Protein AF-0000000084648478 (afdb_homodimer)

pLDDT: mean 86.96, std 16.99, range [28.19, 98.75]

InterPro domains:
  IPR027373 Ribbon-helix-helix domain [PF13467] (15-82)
  IPR038268 Ribbon-helix-helix domain superfamily [G3DSA:1.10.3990.20] (8-98)

Structure (mmCIF, N/CA/C/O backbone):
data_AF-0000000084648478-model_v1
#
loop_
_entity.id
_entity.type
_entity.pdbx_description
1 polymer 'Ribbon-helix-helix domain-containing protein'
#
loop_
_atom_site.group_PDB
_atom_site.id
_atom_site.type_symbol
_atom_site.label_atom_id
_atom_site.label_alt_id
_atom_site.label_comp_id
_atom_site.label_asym_id
_atom_site.label_entity_id
_atom_site.label_seq_id
_atom_site.pdbx_PDB_ins_code
_atom_site.Cartn_x
_atom_site.Cartn_y
_atom_site.Cartn_z
_atom_site.occupancy
_atom_site.B_iso_or_equiv
_atom_site.auth_seq_id
_atom_site.auth_comp_id
_atom_site.auth_asym_id
_atom_site.auth_atom_id
_atom_site.pdbx_PDB_model_num
ATOM 1 N N . MET A 1 1 ? 11.484 -16.703 -5.727 1 57.97 1 MET A N 1
ATOM 2 C CA . MET A 1 1 ? 11.156 -15.281 -5.793 1 57.97 1 MET A CA 1
ATOM 3 C C . MET A 1 1 ? 9.828 -15 -5.098 1 57.97 1 MET A C 1
ATOM 5 O O . MET A 1 1 ? 9.758 -14.141 -4.211 1 57.97 1 MET A O 1
ATOM 9 N N . CYS A 1 2 ? 8.844 -15.867 -5.43 1 66.56 2 CYS A N 1
ATOM 10 C CA . CYS A 1 2 ? 7.512 -15.633 -4.887 1 66.56 2 CYS A CA 1
ATOM 11 C C . CYS A 1 2 ? 7.438 -16.047 -3.422 1 66.56 2 CYS A C 1
ATOM 13 O O . CYS A 1 2 ? 6.594 -15.547 -2.676 1 66.56 2 CYS A O 1
ATOM 15 N N . TYR A 1 3 ? 8.438 -16.719 -3.191 1 71.19 3 TYR A N 1
ATOM 16 C CA . TYR A 1 3 ? 8.359 -17.297 -1.854 1 71.19 3 TYR A CA 1
ATOM 17 C C . TYR A 1 3 ? 8.578 -16.219 -0.788 1 71.19 3 TYR A C 1
ATOM 19 O O . TYR A 1 3 ? 7.926 -16.234 0.257 1 71.19 3 TYR A O 1
ATOM 27 N N . MET A 1 4 ? 9.422 -15.328 -1.124 1 73.75 4 MET A N 1
ATOM 28 C CA . MET A 1 4 ? 9.711 -14.297 -0.132 1 73.75 4 MET A CA 1
ATOM 29 C C . MET A 1 4 ? 8.477 -13.461 0.174 1 73.75 4 MET A C 1
ATOM 31 O O . MET A 1 4 ? 8.25 -13.07 1.321 1 73.75 4 MET A O 1
ATOM 35 N N . TYR A 1 5 ? 7.648 -13.461 -0.682 1 79.69 5 TYR A N 1
ATOM 36 C CA . TYR A 1 5 ? 6.445 -12.664 -0.475 1 79.69 5 TYR A CA 1
ATOM 37 C C . TYR A 1 5 ? 5.359 -13.484 0.213 1 79.69 5 TYR A C 1
ATOM 39 O O . TYR A 1 5 ? 4.629 -12.969 1.066 1 79.69 5 TYR A O 1
ATOM 47 N N . ALA A 1 6 ? 5.504 -14.805 -0.075 1 83.25 6 ALA A N 1
ATOM 48 C CA . ALA A 1 6 ? 4.508 -15.711 0.483 1 83.25 6 ALA A CA 1
ATOM 49 C C . ALA A 1 6 ? 4.746 -15.938 1.973 1 83.25 6 ALA A C 1
ATOM 51 O O . ALA A 1 6 ? 3.82 -16.281 2.711 1 83.25 6 ALA A O 1
ATOM 52 N N . SER A 1 7 ? 5.953 -15.727 2.377 1 86.44 7 SER A N 1
ATOM 53 C CA . SER A 1 7 ? 6.32 -16 3.762 1 86.44 7 SER A CA 1
ATOM 54 C C . SER A 1 7 ? 6.027 -14.805 4.66 1 86.44 7 SER A C 1
ATOM 56 O O . SER A 1 7 ? 6.219 -14.875 5.879 1 86.44 7 SER A O 1
ATOM 58 N N . THR A 1 8 ? 5.492 -13.82 4.145 1 87.19 8 THR A N 1
ATOM 59 C CA . THR A 1 8 ? 5.184 -12.609 4.898 1 87.19 8 THR A CA 1
ATOM 60 C C . THR A 1 8 ? 4.129 -12.891 5.965 1 87.19 8 THR A C 1
ATOM 62 O O . THR A 1 8 ? 3.096 -13.5 5.68 1 87.19 8 THR A O 1
ATOM 65 N N . ASP A 1 9 ? 4.457 -12.531 7.16 1 92 9 ASP A N 1
ATOM 66 C CA . ASP A 1 9 ? 3.543 -12.727 8.281 1 92 9 ASP A CA 1
ATOM 67 C C . ASP A 1 9 ? 2.178 -12.109 7.988 1 92 9 ASP A C 1
ATOM 69 O O . ASP A 1 9 ? 2.084 -10.922 7.648 1 92 9 ASP A O 1
ATOM 73 N N . PRO A 1 10 ? 1.126 -12.922 8.156 1 92.62 10 PRO A N 1
ATOM 74 C CA . PRO A 1 10 ? -0.222 -12.43 7.863 1 92.62 10 PRO A CA 1
ATOM 75 C C . PRO A 1 10 ? -0.581 -11.172 8.656 1 92.62 10 PRO A C 1
ATOM 77 O O . PRO A 1 10 ? -1.397 -10.367 8.211 1 92.62 10 PRO A O 1
ATOM 80 N N . SER A 1 11 ? 0.009 -10.992 9.781 1 95.69 11 SER A N 1
ATOM 81 C CA . SER A 1 11 ? -0.274 -9.82 10.602 1 95.69 11 SER A CA 1
ATOM 82 C C . SER A 1 11 ? 0.111 -8.531 9.875 1 95.69 11 SER A C 1
ATOM 84 O O . SER A 1 11 ? -0.453 -7.473 10.148 1 95.69 11 SER A O 1
ATOM 86 N N . ARG A 1 12 ? 1.031 -8.609 8.969 1 95.38 12 ARG A N 1
ATOM 87 C CA . ARG A 1 12 ? 1.503 -7.438 8.242 1 95.38 12 ARG A CA 1
ATOM 88 C C . ARG A 1 12 ? 0.428 -6.906 7.297 1 95.38 12 ARG A C 1
ATOM 90 O O . ARG A 1 12 ? 0.361 -5.707 7.035 1 95.38 12 ARG A O 1
ATOM 97 N N . TYR A 1 13 ? -0.413 -7.855 6.738 1 95.88 13 TYR A N 1
ATOM 98 C CA . TYR A 1 13 ? -1.41 -7.336 5.809 1 95.88 13 TYR A CA 1
ATOM 99 C C . TYR A 1 13 ? -2.797 -7.336 6.441 1 95.88 13 TYR A C 1
ATOM 101 O O . TYR A 1 13 ? -3.801 -7.156 5.746 1 95.88 13 TYR A O 1
ATOM 109 N N . GLU A 1 14 ? -2.807 -7.566 7.785 1 97.31 14 GLU A N 1
ATOM 110 C CA . GLU A 1 14 ? -4.023 -7.281 8.531 1 97.31 14 GLU A CA 1
ATOM 111 C C . GLU A 1 14 ? -4.258 -5.777 8.648 1 97.31 14 GLU A C 1
ATOM 113 O O . GLU A 1 14 ? -3.309 -5 8.766 1 97.31 14 GLU A O 1
ATOM 118 N N . CYS A 1 15 ? -5.562 -5.422 8.609 1 98.12 15 CYS A N 1
ATOM 119 C CA . CYS A 1 15 ? -5.891 -4 8.656 1 98.12 15 CYS A CA 1
ATOM 120 C C . CYS A 1 15 ? -6.277 -3.582 10.07 1 98.12 15 CYS A C 1
ATOM 122 O O . CYS A 1 15 ? -6.969 -4.32 10.773 1 98.12 15 CYS A O 1
ATOM 124 N N . THR A 1 16 ? -5.762 -2.484 10.445 1 98.56 16 THR A N 1
ATOM 125 C CA . THR A 1 16 ? -6.113 -1.873 11.719 1 98.56 16 THR A CA 1
ATOM 126 C C . THR A 1 16 ? -6.691 -0.476 11.508 1 98.56 16 THR A C 1
ATOM 128 O O . THR A 1 16 ? -6.238 0.261 10.633 1 98.56 16 THR A O 1
ATOM 131 N N . THR A 1 17 ? -7.754 -0.204 12.32 1 98.5 17 THR A N 1
ATOM 132 C CA . THR A 1 17 ? -8.375 1.115 12.281 1 98.5 17 THR A CA 1
ATOM 133 C C . THR A 1 17 ? -7.848 1.994 13.414 1 98.5 17 THR A C 1
ATOM 135 O O . THR A 1 17 ? -7.766 1.552 14.562 1 98.5 17 THR A O 1
ATOM 138 N N . ARG A 1 18 ? -7.383 3.186 13.062 1 98 18 ARG A N 1
ATOM 139 C CA . ARG A 1 18 ? -6.965 4.168 14.055 1 98 18 ARG A CA 1
ATOM 140 C C . ARG A 1 18 ? -7.672 5.5 13.836 1 98 18 ARG A C 1
ATOM 142 O O . ARG A 1 18 ? -8.055 5.832 12.711 1 98 18 ARG A O 1
ATOM 149 N N . SER A 1 19 ? -7.82 6.23 14.938 1 97 19 SER A N 1
ATOM 150 C CA . SER A 1 19 ? -8.414 7.562 14.875 1 97 19 SER A CA 1
ATOM 151 C C . SER A 1 19 ? -7.348 8.641 14.773 1 97 19 SER A C 1
ATOM 153 O O . SER A 1 19 ? -6.348 8.602 15.5 1 97 19 SER A O 1
ATOM 155 N N . VAL A 1 20 ? -7.512 9.492 13.859 1 96.56 20 VAL A N 1
ATOM 156 C CA . VAL A 1 20 ? -6.574 10.586 13.648 1 96.56 20 VAL A CA 1
ATOM 157 C C . VAL A 1 20 ? -7.336 11.914 13.578 1 96.56 20 VAL A C 1
ATOM 159 O O . VAL A 1 20 ? -8.406 11.984 12.977 1 96.56 20 VAL A O 1
ATOM 162 N N . ARG A 1 21 ? -6.738 12.875 14.203 1 95.12 21 ARG A N 1
ATOM 163 C CA . ARG A 1 21 ? -7.336 14.203 14.141 1 95.12 21 ARG A CA 1
ATOM 164 C C . ARG A 1 21 ? -6.816 14.977 12.93 1 95.12 21 ARG A C 1
ATOM 166 O O . ARG A 1 21 ? -5.609 15.164 12.781 1 95.12 21 ARG A O 1
ATOM 173 N N . LEU A 1 22 ? -7.82 15.336 12.023 1 94.06 22 LEU A N 1
ATOM 174 C CA . LEU A 1 22 ? -7.5 16.078 10.805 1 94.06 22 LEU A CA 1
ATOM 175 C C . LEU A 1 22 ? -8.18 17.438 10.805 1 94.06 22 LEU A C 1
ATOM 177 O O . LEU A 1 22 ? -9.398 17.531 10.633 1 94.06 22 LEU A O 1
ATOM 181 N N . GLN A 1 23 ? -7.457 18.531 10.875 1 86.94 23 GLN A N 1
ATOM 182 C CA . GLN A 1 23 ? -8.008 19.891 10.82 1 86.94 23 GLN A CA 1
ATOM 183 C C . GLN A 1 23 ? -9.195 20.047 11.766 1 86.94 23 GLN A C 1
ATOM 185 O O . GLN A 1 23 ? -10.258 20.516 11.359 1 86.94 23 GLN A O 1
ATOM 190 N N . GLY A 1 24 ? -9.141 19.484 12.875 1 89.75 24 GLY A N 1
ATOM 191 C CA . GLY A 1 24 ? -10.141 19.688 13.906 1 89.75 24 GLY A CA 1
ATOM 192 C C . GLY A 1 24 ? -11.188 18.578 13.953 1 89.75 24 GLY A C 1
ATOM 193 O O . GLY A 1 24 ? -12 18.531 14.875 1 89.75 24 GLY A O 1
ATOM 194 N N . CYS A 1 25 ? -11.195 17.766 12.984 1 94.25 25 CYS A N 1
ATOM 195 C CA . CYS A 1 25 ? -12.148 16.656 12.938 1 94.25 25 CYS A CA 1
ATOM 196 C C . CYS A 1 25 ? -11.445 15.32 13.18 1 94.25 25 CYS A C 1
ATOM 198 O O . CYS A 1 25 ? -10.32 15.117 12.727 1 94.25 25 CYS A O 1
ATOM 200 N N . VAL A 1 26 ? -12.094 14.492 13.898 1 96.06 26 VAL A N 1
ATOM 201 C CA . VAL A 1 26 ? -11.562 13.156 14.141 1 96.06 26 VAL A CA 1
ATOM 202 C C . VAL A 1 26 ? -12 12.219 13.023 1 96.06 26 VAL A C 1
ATOM 204 O O . VAL A 1 26 ? -13.188 12.125 12.711 1 96.06 26 VAL A O 1
ATOM 207 N N . THR A 1 27 ? -11.102 11.602 12.383 1 95.94 27 THR A N 1
ATOM 208 C CA . THR A 1 27 ? -11.375 10.695 11.266 1 95.94 27 THR A CA 1
ATOM 209 C C . THR A 1 27 ? -10.773 9.312 11.539 1 95.94 27 THR A C 1
ATOM 211 O O . THR A 1 27 ? -9.68 9.203 12.078 1 95.94 27 THR A O 1
ATOM 214 N N . SER A 1 28 ? -11.555 8.273 11.188 1 97.06 28 SER A N 1
ATOM 215 C CA . SER A 1 28 ? -11.047 6.914 11.312 1 97.06 28 SER A CA 1
ATOM 216 C C . SER A 1 28 ? -10.344 6.469 10.039 1 97.06 28 SER A C 1
ATOM 218 O O . SER A 1 28 ? -10.891 6.586 8.938 1 97.06 28 SER A O 1
ATOM 220 N N . VAL A 1 29 ? -9.102 5.969 10.266 1 97.94 29 VAL A N 1
ATOM 221 C CA . VAL A 1 29 ? -8.312 5.52 9.125 1 97.94 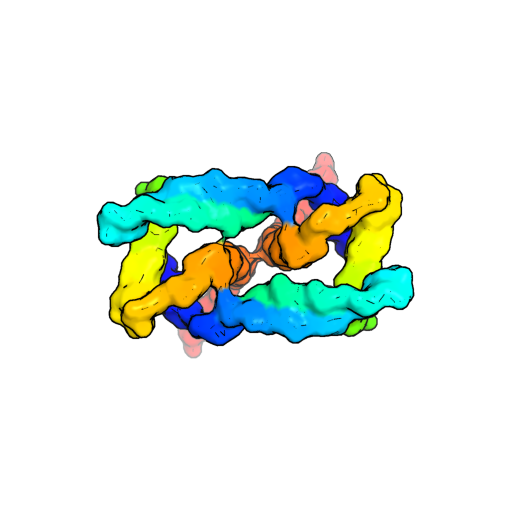29 VAL A CA 1
ATOM 222 C C . VAL A 1 29 ? -7.992 4.031 9.273 1 97.94 29 VAL A C 1
ATOM 224 O O . VAL A 1 29 ? -7.504 3.598 10.312 1 97.94 29 VAL A O 1
ATOM 227 N N . ARG A 1 30 ? -8.328 3.271 8.203 1 98.38 30 ARG A N 1
ATOM 228 C CA . ARG A 1 30 ? -8.039 1.842 8.18 1 98.38 30 ARG A CA 1
ATOM 229 C C . ARG A 1 30 ? -6.922 1.523 7.191 1 98.38 30 ARG A C 1
ATOM 231 O O . ARG A 1 30 ? -7.039 1.814 6 1 98.38 30 ARG A O 1
ATOM 238 N N . LEU A 1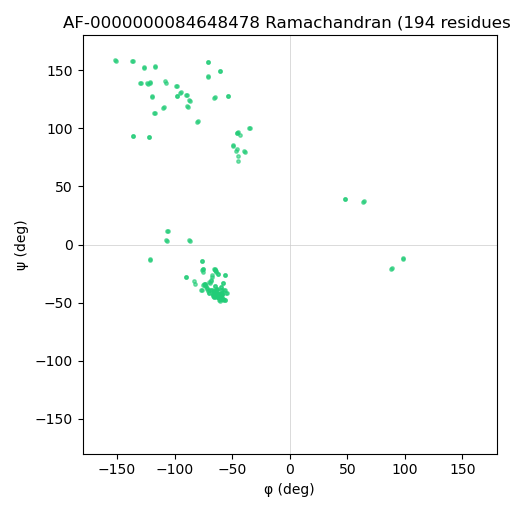 31 ? -5.84 0.989 7.727 1 98.69 31 LEU A N 1
ATOM 239 C CA . LEU A 1 31 ? -4.68 0.644 6.91 1 98.69 31 LEU A CA 1
ATOM 240 C C . LEU A 1 31 ? -4.125 -0.721 7.305 1 98.69 31 LEU A C 1
ATOM 242 O O . LEU A 1 31 ? -4.383 -1.207 8.406 1 98.69 31 LEU A O 1
ATOM 246 N N . GLU A 1 32 ? -3.414 -1.301 6.383 1 98.62 32 GLU A N 1
ATOM 247 C CA . GLU A 1 32 ? -2.625 -2.482 6.719 1 98.62 32 GLU A CA 1
ATOM 248 C C . GLU A 1 32 ? -1.589 -2.166 7.793 1 98.62 32 GLU A C 1
ATOM 250 O O . GLU A 1 32 ? -1.031 -1.068 7.824 1 98.62 32 GLU A O 1
ATOM 255 N N . ASN A 1 33 ? -1.229 -3.184 8.68 1 98.62 33 ASN A N 1
ATOM 256 C CA . ASN A 1 33 ? -0.218 -3.004 9.719 1 98.62 33 ASN A CA 1
ATOM 257 C C . ASN A 1 33 ? 1.125 -2.59 9.125 1 98.62 33 ASN A C 1
ATOM 259 O O . ASN A 1 33 ? 1.844 -1.777 9.711 1 98.62 33 ASN A O 1
ATOM 263 N N . GLU A 1 34 ? 1.415 -3.062 7.965 1 98.19 34 GLU A N 1
ATOM 264 C CA . GLU A 1 34 ? 2.658 -2.721 7.277 1 98.19 34 GLU A CA 1
ATOM 265 C C . GLU A 1 34 ? 2.732 -1.224 6.988 1 98.19 34 GLU A C 1
ATOM 267 O O . GLU A 1 34 ? 3.756 -0.587 7.246 1 98.19 34 GLU A O 1
ATOM 272 N N . PHE A 1 35 ? 1.723 -0.629 6.527 1 98.62 35 PHE A N 1
ATOM 273 C CA . PHE A 1 35 ? 1.728 0.784 6.164 1 98.62 35 PHE A CA 1
ATOM 274 C C . PHE A 1 35 ? 1.724 1.661 7.414 1 98.62 35 PHE A C 1
ATOM 276 O O . PHE A 1 35 ? 2.312 2.744 7.418 1 98.62 35 PHE A O 1
ATOM 283 N N . TRP A 1 36 ? 1.044 1.191 8.469 1 98.75 36 TRP A N 1
ATOM 284 C CA . TRP A 1 36 ? 1.131 1.908 9.734 1 98.75 36 TRP A CA 1
ATOM 285 C C . TRP A 1 36 ? 2.57 1.959 10.234 1 98.75 36 TRP A C 1
ATOM 287 O O . TRP A 1 36 ? 3.039 3.004 10.688 1 98.75 36 TRP A O 1
ATOM 297 N N . GLU A 1 37 ? 3.273 0.832 10.125 1 98.19 37 GLU A N 1
ATOM 298 C CA . GLU A 1 37 ? 4.664 0.776 10.562 1 98.19 37 GLU A CA 1
ATOM 299 C C . GLU A 1 37 ? 5.543 1.714 9.742 1 98.19 37 GLU A C 1
ATOM 301 O O . GLU A 1 37 ? 6.406 2.402 10.297 1 98.19 37 GLU A O 1
ATOM 306 N N . ILE A 1 38 ? 5.285 1.771 8.484 1 97.19 38 ILE A N 1
ATOM 307 C CA . ILE A 1 38 ? 6.059 2.645 7.605 1 97.19 38 ILE A CA 1
ATOM 308 C C . ILE A 1 38 ? 5.781 4.105 7.957 1 97.19 38 ILE A C 1
ATOM 310 O O . ILE A 1 38 ? 6.703 4.918 8.031 1 97.19 38 ILE A O 1
ATOM 314 N N . LEU A 1 39 ? 4.508 4.43 8.172 1 97.31 39 LEU A N 1
ATOM 315 C CA . LEU A 1 39 ? 4.137 5.789 8.547 1 97.31 39 LEU A CA 1
ATOM 316 C C . LEU A 1 39 ? 4.828 6.203 9.844 1 97.31 39 LEU A C 1
ATOM 318 O O . LEU A 1 39 ? 5.27 7.348 9.977 1 97.31 39 LEU A O 1
ATOM 322 N N . GLU A 1 40 ? 4.914 5.234 10.789 1 97.62 40 GLU A N 1
ATOM 323 C CA . GLU A 1 40 ? 5.602 5.5 12.047 1 97.62 40 GLU A CA 1
ATOM 324 C C . GLU A 1 40 ? 7.082 5.789 11.82 1 97.62 40 GLU A C 1
ATOM 326 O O . GLU A 1 40 ? 7.648 6.684 12.453 1 97.62 40 GLU A O 1
ATOM 331 N N . GLN A 1 41 ? 7.598 5.082 10.93 1 95.69 41 GLN A N 1
ATOM 332 C CA . GLN A 1 41 ? 9 5.285 10.586 1 95.69 41 GLN A CA 1
ATOM 333 C C . GLN A 1 41 ? 9.219 6.66 9.953 1 95.69 41 GLN A C 1
ATOM 335 O O . GLN A 1 41 ? 10.156 7.371 10.32 1 95.69 41 GLN A O 1
ATOM 340 N N . ILE A 1 42 ? 8.375 7.035 9.031 1 93.75 42 ILE A N 1
ATOM 341 C CA . ILE A 1 42 ? 8.469 8.328 8.359 1 93.75 42 ILE A CA 1
ATOM 342 C C . ILE A 1 42 ? 8.336 9.453 9.375 1 93.75 42 ILE A C 1
ATOM 344 O O . ILE A 1 42 ? 9.133 10.398 9.375 1 93.75 42 ILE A O 1
ATOM 348 N N . ALA A 1 43 ? 7.324 9.273 10.211 1 95.31 43 ALA A N 1
ATOM 349 C CA . ALA A 1 43 ? 7.039 10.297 11.219 1 95.31 43 ALA A CA 1
ATOM 350 C C . ALA A 1 43 ? 8.211 10.461 12.18 1 95.31 43 ALA A C 1
ATOM 352 O O . ALA A 1 43 ? 8.617 11.586 12.484 1 95.31 43 ALA A O 1
ATOM 353 N N . SER A 1 44 ? 8.758 9.297 12.648 1 95.12 44 SER A N 1
ATOM 354 C CA . SER A 1 44 ? 9.859 9.312 13.602 1 95.12 44 SER A CA 1
ATOM 355 C C . SER A 1 44 ? 11.07 10.031 13.031 1 95.12 44 SER A C 1
ATOM 357 O O . SER A 1 44 ? 11.781 10.734 13.758 1 95.12 44 SER A O 1
ATOM 359 N N . GLY A 1 45 ? 11.312 9.883 11.758 1 91.38 45 GLY A N 1
ATOM 360 C CA . GLY A 1 45 ? 12.422 10.547 11.086 1 91.38 45 GLY A CA 1
ATOM 361 C C . GLY A 1 45 ? 12.289 12.062 11.07 1 91.38 45 GLY A C 1
ATOM 362 O O . GLY A 1 45 ? 13.281 12.773 10.938 1 91.38 45 GLY A O 1
ATOM 363 N N . GLN A 1 46 ? 11.133 12.508 11.219 1 90.31 46 GLN A N 1
ATOM 364 C CA . GLN A 1 46 ? 10.852 13.938 11.211 1 90.31 46 GLN A CA 1
ATOM 365 C C . GLN A 1 46 ? 10.523 14.445 12.609 1 90.31 46 GLN A C 1
ATOM 367 O O . GLN A 1 46 ? 10.047 15.57 12.773 1 90.31 46 GLN A O 1
ATOM 372 N N . GLN A 1 47 ? 10.633 13.523 13.586 1 95.12 47 GLN A N 1
ATOM 373 C CA . GLN A 1 47 ? 10.367 13.844 14.984 1 95.12 47 GLN A CA 1
ATOM 374 C C . GLN A 1 47 ? 8.906 14.25 15.188 1 95.12 47 GLN A C 1
ATOM 376 O O . GLN A 1 47 ? 8.617 15.211 15.898 1 95.12 47 GLN A O 1
ATOM 381 N N . LEU A 1 48 ? 8.039 13.617 14.484 1 95.38 48 LEU A N 1
ATOM 382 C CA . LEU A 1 48 ? 6.598 13.797 14.586 1 95.38 48 LEU A CA 1
ATOM 383 C C . LEU A 1 48 ? 5.922 12.508 15.047 1 95.38 48 LEU A C 1
ATOM 385 O O . LEU A 1 48 ? 6.484 11.422 14.898 1 95.38 48 LEU A O 1
ATOM 389 N N . SER A 1 49 ? 4.77 12.703 15.695 1 96.12 49 SER A N 1
ATOM 390 C CA . SER A 1 49 ? 3.91 11.531 15.844 1 96.12 49 SER A CA 1
ATOM 391 C C . SER A 1 49 ? 3.293 11.125 14.508 1 96.12 49 SER A C 1
ATOM 393 O O . SER A 1 49 ? 3.209 11.938 13.586 1 96.12 49 SER A O 1
ATOM 395 N N . THR A 1 50 ? 2.916 9.922 14.406 1 97 50 THR A N 1
ATOM 396 C CA . THR A 1 50 ? 2.254 9.445 13.203 1 97 50 THR A CA 1
ATOM 397 C C . THR A 1 50 ? 1.027 10.289 12.883 1 97 50 THR A C 1
ATOM 399 O O . THR A 1 50 ? 0.816 10.68 11.727 1 97 50 THR A O 1
ATOM 402 N N . ALA A 1 51 ? 0.275 10.633 13.891 1 95.94 51 ALA A N 1
ATOM 403 C CA . ALA A 1 51 ? -0.93 11.445 13.727 1 95.94 51 ALA A CA 1
ATOM 404 C C . ALA A 1 51 ? -0.586 12.836 13.211 1 95.94 51 ALA A C 1
ATOM 406 O O . ALA A 1 51 ? -1.276 13.375 12.336 1 95.94 51 ALA A O 1
ATOM 407 N N . GLN A 1 52 ? 0.443 13.383 13.805 1 94.19 52 GLN A N 1
ATOM 408 C CA . GLN A 1 52 ? 0.892 14.703 13.367 1 94.19 52 GLN A CA 1
ATOM 409 C C . GLN A 1 52 ? 1.345 14.68 11.914 1 94.19 52 GLN A C 1
ATOM 411 O O . GLN A 1 52 ? 1.035 15.594 11.148 1 94.19 52 GLN A O 1
ATOM 416 N N . PHE A 1 53 ? 2.135 13.648 11.57 1 95.75 53 PHE A N 1
ATOM 417 C CA . PHE A 1 53 ? 2.596 13.492 10.195 1 95.75 53 PHE A CA 1
ATOM 418 C C . PHE A 1 53 ? 1.413 13.398 9.234 1 95.75 53 PHE A C 1
ATOM 420 O O . PHE A 1 53 ? 1.378 14.094 8.219 1 95.75 53 PHE A O 1
ATOM 427 N N . ILE A 1 54 ? 0.421 12.578 9.547 1 96.75 54 ILE A N 1
ATOM 428 C CA . ILE A 1 54 ? -0.752 12.367 8.703 1 96.75 54 ILE A CA 1
ATOM 429 C C . ILE A 1 54 ? -1.529 13.672 8.562 1 96.75 54 ILE A C 1
ATOM 431 O O . ILE A 1 54 ? -1.956 14.039 7.465 1 96.75 54 ILE A O 1
ATOM 435 N N . SER A 1 55 ? -1.672 14.375 9.656 1 95.19 55 SER A N 1
ATOM 436 C CA . SER A 1 55 ? -2.385 15.648 9.648 1 95.19 55 SER A CA 1
ATOM 437 C C . SER A 1 55 ? -1.684 16.672 8.766 1 95.19 55 SER A C 1
ATOM 439 O O . SER A 1 55 ? -2.334 17.391 8 1 95.19 55 SER A O 1
ATOM 441 N N . GLN A 1 56 ? -0.361 16.719 8.914 1 93.75 56 GLN A N 1
ATOM 442 C CA . GLN A 1 56 ? 0.423 17.656 8.102 1 93.75 56 GLN A CA 1
ATOM 443 C C . GLN A 1 56 ? 0.327 17.297 6.621 1 93.75 56 GLN A C 1
ATOM 445 O O . GLN A 1 56 ? 0.165 18.188 5.777 1 93.75 56 GLN A O 1
ATOM 450 N N . LEU A 1 57 ? 0.45 16.047 6.289 1 94.19 57 LEU A N 1
ATOM 451 C CA . LEU A 1 57 ? 0.348 15.594 4.906 1 94.19 57 LEU A CA 1
ATOM 452 C C . LEU A 1 57 ? -1.026 15.906 4.328 1 94.19 57 LEU A C 1
ATOM 454 O O . LEU A 1 57 ? -1.132 16.406 3.209 1 94.19 57 LEU A O 1
ATOM 458 N N . HIS A 1 58 ? -2.035 15.562 5.113 1 94.81 58 HIS A N 1
ATOM 459 C CA . HIS A 1 58 ? -3.4 15.859 4.699 1 94.81 58 HIS A CA 1
ATOM 460 C C . HIS A 1 58 ? -3.578 17.344 4.418 1 94.81 58 HIS A C 1
ATOM 462 O O . HIS A 1 58 ? -4.164 17.734 3.402 1 94.81 58 HIS A O 1
ATOM 468 N N . GLY A 1 59 ? -3.092 18.109 5.352 1 93.19 59 GLY A N 1
ATOM 469 C CA . GLY A 1 59 ? -3.197 19.547 5.199 1 93.19 59 GLY A CA 1
ATOM 470 C C . GLY A 1 59 ? -2.518 20.078 3.949 1 93.19 59 GLY A C 1
ATOM 471 O O . GLY A 1 59 ? -3.053 20.953 3.262 1 93.19 59 GLY A O 1
ATOM 472 N N . GLU A 1 60 ? -1.354 19.578 3.646 1 93.25 60 GLU A N 1
ATOM 473 C CA . GLU A 1 60 ? -0.602 20 2.469 1 93.25 60 GLU A CA 1
ATOM 474 C C . GLU A 1 60 ? -1.329 19.625 1.183 1 93.25 60 GLU A C 1
ATOM 476 O O . GLU A 1 60 ? -1.422 20.422 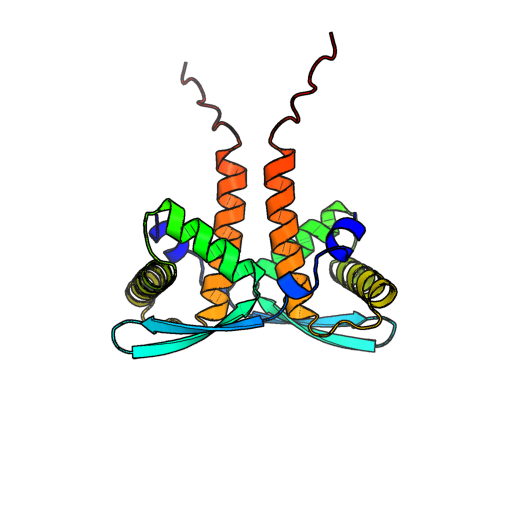0.254 1 93.25 60 GLU A O 1
ATOM 481 N N . VAL A 1 61 ? -1.84 18.391 1.145 1 93.06 61 VAL A N 1
ATOM 482 C CA . VAL A 1 61 ? -2.555 17.938 -0.044 1 93.06 61 VAL A CA 1
ATOM 483 C C . VAL A 1 61 ? -3.848 18.734 -0.207 1 93.06 61 VAL A C 1
ATOM 485 O O . VAL A 1 61 ? -4.195 19.156 -1.315 1 93.06 61 VAL A O 1
ATOM 488 N N . PHE A 1 62 ? -4.559 18.953 0.895 1 92.31 62 PHE A N 1
ATOM 489 C CA . PHE A 1 62 ? -5.793 19.734 0.877 1 92.31 62 PHE A CA 1
ATOM 490 C C . PHE A 1 62 ? -5.535 21.141 0.382 1 92.31 62 PHE A C 1
ATOM 492 O O . PHE A 1 62 ? -6.312 21.688 -0.409 1 92.31 62 PHE A O 1
ATOM 499 N N . ALA A 1 63 ? -4.465 21.75 0.848 1 90.62 63 ALA A N 1
ATOM 500 C CA . ALA A 1 63 ? -4.113 23.109 0.458 1 90.62 63 ALA A CA 1
ATOM 501 C C . ALA A 1 63 ? -3.781 23.188 -1.03 1 90.62 63 ALA A C 1
ATOM 503 O O . ALA A 1 63 ? -4.082 24.188 -1.689 1 90.62 63 ALA A O 1
ATOM 504 N N . SER A 1 64 ? -3.172 22.172 -1.538 1 88.94 64 SER A N 1
ATOM 505 C CA . SER A 1 64 ? -2.717 22.172 -2.926 1 88.94 64 SER A CA 1
ATOM 506 C C . SER A 1 64 ? -3.848 21.781 -3.875 1 88.94 64 SER A C 1
ATOM 508 O O . SER A 1 64 ? -3.949 22.328 -4.977 1 88.94 64 SER A O 1
ATOM 510 N N . ARG A 1 65 ? -4.809 20.906 -3.443 1 90.19 65 ARG A N 1
ATOM 511 C CA . ARG A 1 65 ? -5.766 20.312 -4.375 1 90.19 65 ARG A CA 1
ATOM 512 C C . ARG A 1 65 ? -7.199 20.641 -3.967 1 90.19 65 ARG A C 1
ATOM 514 O O . ARG A 1 65 ? -8.133 20.406 -4.734 1 90.19 65 ARG A O 1
ATOM 521 N N . GLY A 1 66 ? -7.363 21.109 -2.811 1 89.56 66 GLY A N 1
ATOM 522 C CA . GLY A 1 66 ? -8.68 21.516 -2.344 1 89.56 66 GLY A CA 1
ATOM 523 C C . GLY A 1 66 ? -9.453 20.375 -1.692 1 89.56 66 GLY A C 1
ATOM 524 O O . GLY A 1 66 ? -10.484 20.609 -1.061 1 89.56 66 GLY A O 1
ATOM 525 N N . GLU A 1 67 ? -9.062 19.172 -1.988 1 89.5 67 GLU A N 1
ATOM 526 C CA . GLU A 1 67 ? -9.719 18 -1.404 1 89.5 67 GLU A CA 1
ATOM 527 C C . GLU A 1 67 ? -8.758 16.828 -1.303 1 89.5 67 GLU A C 1
ATOM 529 O O . GLU A 1 67 ? -7.699 16.828 -1.927 1 89.5 67 GLU A O 1
ATOM 534 N N . VAL A 1 68 ? -9.094 15.914 -0.42 1 89.25 68 VAL A N 1
ATOM 535 C CA . VAL A 1 68 ? -8.414 14.625 -0.312 1 89.25 68 VAL A CA 1
ATOM 536 C C . VAL A 1 68 ? -9.422 13.492 -0.484 1 89.25 68 VAL A C 1
ATOM 538 O O . VAL A 1 68 ? -10.039 13.055 0.486 1 89.25 68 VAL A O 1
ATOM 541 N N . PRO A 1 69 ? -9.531 13.094 -1.633 1 85.94 69 PRO A N 1
ATOM 542 C CA . PRO A 1 69 ? -10.625 12.156 -1.888 1 85.94 69 PRO A CA 1
ATOM 543 C C . PRO A 1 69 ? -10.43 10.812 -1.179 1 85.94 69 PRO A C 1
ATOM 545 O O . PRO A 1 69 ? -11.406 10.164 -0.797 1 85.94 69 PRO A O 1
ATOM 548 N N . ASN A 1 70 ? -9.312 10.281 -1.098 1 94.06 70 ASN A N 1
ATOM 549 C CA . ASN A 1 70 ? -9.039 8.992 -0.469 1 94.06 70 ASN A CA 1
ATOM 550 C C . ASN A 1 70 ? -7.793 9.047 0.407 1 94.06 70 ASN A C 1
ATOM 552 O O . ASN A 1 70 ? -6.688 8.781 -0.064 1 94.06 70 ASN A O 1
ATOM 556 N N . LEU A 1 71 ? -8.031 9.312 1.684 1 95.75 71 LEU A N 1
ATOM 557 C CA . LEU A 1 71 ? -6.922 9.5 2.607 1 95.75 71 LEU A CA 1
ATOM 558 C C . LEU A 1 71 ? -6.121 8.203 2.76 1 95.75 71 LEU A C 1
ATOM 560 O O . LEU A 1 71 ? -4.891 8.234 2.762 1 95.75 71 LEU A O 1
ATOM 564 N N . ALA A 1 72 ? -6.801 7.062 2.896 1 98.06 72 ALA A N 1
ATOM 565 C CA . ALA A 1 72 ? -6.121 5.781 3.059 1 98.06 72 ALA A CA 1
ATOM 566 C C . ALA A 1 72 ? -5.219 5.484 1.865 1 98.06 72 ALA A C 1
ATOM 568 O O . ALA A 1 72 ? -4.059 5.098 2.037 1 98.06 72 ALA A O 1
ATOM 569 N N . SER A 1 73 ? -5.738 5.75 0.635 1 97.81 73 SER A N 1
ATOM 570 C CA . SER A 1 73 ? -4.961 5.551 -0.583 1 97.81 73 SER A CA 1
ATOM 571 C C . SER A 1 73 ? -3.762 6.492 -0.631 1 97.81 73 SER A C 1
ATOM 573 O O . SER A 1 73 ? -2.66 6.086 -1.01 1 97.81 73 SER A O 1
ATOM 575 N N . LEU A 1 74 ? -3.986 7.738 -0.251 1 96.31 74 LEU A N 1
ATOM 576 C CA . LEU A 1 74 ? -2.914 8.727 -0.207 1 96.31 74 LEU A CA 1
ATOM 577 C C . LEU A 1 74 ? -1.798 8.273 0.729 1 96.31 74 LEU A C 1
ATOM 579 O O . LEU A 1 74 ? -0.62 8.336 0.371 1 96.31 74 LEU A O 1
ATOM 583 N N . LEU A 1 75 ? -2.131 7.75 1.854 1 97.38 75 LEU A N 1
ATOM 584 C CA . LEU A 1 75 ? -1.143 7.332 2.844 1 97.38 75 LEU A CA 1
ATOM 585 C C . LEU A 1 75 ? -0.382 6.098 2.363 1 97.38 75 LEU A C 1
ATOM 587 O O . LEU A 1 75 ? 0.836 6.012 2.537 1 97.38 75 LEU A O 1
ATOM 591 N N . ARG A 1 76 ? -1.062 5.168 1.776 1 98.44 76 ARG A N 1
ATOM 592 C CA . ARG A 1 76 ? -0.414 3.975 1.242 1 98.44 76 ARG A CA 1
ATOM 593 C C . ARG A 1 76 ? 0.588 4.336 0.151 1 98.44 76 ARG A C 1
ATOM 595 O O . ARG A 1 76 ? 1.717 3.842 0.148 1 98.44 76 ARG A O 1
ATOM 602 N N . VAL A 1 77 ? 0.163 5.234 -0.684 1 97.56 77 VAL A N 1
ATOM 603 C CA . VAL A 1 77 ? 1.03 5.633 -1.788 1 97.56 77 VAL A CA 1
ATOM 604 C C . VAL A 1 77 ? 2.197 6.461 -1.257 1 97.56 77 VAL A C 1
ATOM 606 O O . VAL A 1 77 ? 3.324 6.344 -1.748 1 97.56 77 VAL A O 1
ATOM 609 N N . ALA A 1 78 ? 1.954 7.305 -0.274 1 95.88 78 ALA A N 1
ATOM 610 C CA . ALA A 1 78 ? 3.043 8.039 0.361 1 95.88 78 ALA A CA 1
ATOM 611 C C . ALA A 1 78 ? 4.102 7.09 0.912 1 95.88 78 ALA A C 1
ATOM 613 O O . ALA A 1 78 ? 5.301 7.348 0.784 1 95.88 78 ALA A O 1
ATOM 614 N N . CYS A 1 79 ? 3.678 5.957 1.482 1 96.44 79 CYS A N 1
ATOM 615 C CA . CYS A 1 79 ? 4.602 4.945 1.985 1 96.44 79 CYS A CA 1
ATOM 616 C C . CYS A 1 79 ? 5.434 4.355 0.854 1 96.44 79 CYS A C 1
ATOM 618 O O . CYS A 1 79 ? 6.645 4.176 0.997 1 96.44 79 CYS A O 1
ATOM 620 N N . ALA A 1 80 ? 4.73 4.07 -0.252 1 95.88 80 ALA A N 1
ATOM 621 C CA . ALA A 1 80 ? 5.43 3.502 -1.402 1 95.88 80 ALA A CA 1
ATOM 622 C C . ALA A 1 80 ? 6.469 4.477 -1.951 1 95.88 80 ALA A C 1
ATOM 624 O O . ALA A 1 80 ? 7.598 4.086 -2.25 1 95.88 80 ALA A O 1
ATOM 625 N N . VAL A 1 81 ? 6.125 5.742 -2.043 1 92.88 81 VAL A N 1
ATOM 626 C CA . VAL A 1 81 ? 7.008 6.777 -2.57 1 92.88 81 VAL A CA 1
ATOM 627 C C . VAL A 1 81 ? 8.203 6.961 -1.638 1 92.88 81 VAL A C 1
ATOM 629 O O . VAL A 1 81 ? 9.336 7.121 -2.096 1 92.88 81 VAL A O 1
ATOM 632 N N . TYR A 1 82 ? 7.938 6.914 -0.377 1 92.06 82 TYR A N 1
ATOM 633 C CA . TYR A 1 82 ? 9 6.996 0.622 1 92.06 82 TYR A CA 1
ATOM 634 C C . TYR A 1 82 ? 10.016 5.879 0.431 1 92.06 82 TYR A C 1
ATOM 636 O O . TYR A 1 82 ? 11.227 6.125 0.416 1 92.06 82 TYR A O 1
ATOM 644 N N . GLN A 1 83 ? 9.539 4.676 0.253 1 92.12 83 GLN A N 1
ATOM 645 C CA . GLN A 1 83 ? 10.422 3.521 0.107 1 92.12 83 GLN A CA 1
ATOM 646 C C . GLN A 1 83 ? 11.195 3.584 -1.206 1 92.12 83 GLN A C 1
ATOM 648 O O . GLN A 1 83 ? 12.344 3.148 -1.275 1 92.12 83 GLN A O 1
ATOM 653 N N . GLN A 1 84 ? 10.562 4.188 -2.236 1 89.12 84 GLN A N 1
ATOM 654 C CA . GLN A 1 84 ? 11.25 4.363 -3.516 1 89.12 84 GLN A CA 1
ATOM 655 C C . GLN A 1 84 ? 12.391 5.363 -3.395 1 89.12 84 GLN A C 1
ATOM 657 O O . GLN A 1 84 ? 13.445 5.188 -4.016 1 89.12 84 GLN A O 1
ATOM 662 N N . ASN A 1 85 ? 12.156 6.406 -2.627 1 85.12 85 ASN A N 1
ATOM 663 C CA . ASN A 1 85 ? 13.148 7.465 -2.473 1 85.12 85 ASN A CA 1
ATOM 664 C C . ASN A 1 85 ? 14.305 7.023 -1.575 1 85.12 85 ASN A C 1
ATOM 666 O O . ASN A 1 85 ? 15.43 7.48 -1.738 1 85.12 85 ASN A O 1
ATOM 670 N N . THR A 1 86 ? 14.016 6.242 -0.622 1 79.38 86 THR A N 1
ATOM 671 C CA . THR A 1 86 ? 15.062 5.719 0.243 1 79.38 86 THR A CA 1
ATOM 672 C C . THR A 1 86 ? 15.969 4.758 -0.525 1 79.38 86 THR A C 1
ATOM 674 O O . THR A 1 86 ? 17.156 4.617 -0.205 1 79.38 86 THR A O 1
ATOM 677 N N . MET A 1 87 ? 15.406 4.137 -1.54 1 68.94 87 MET A N 1
ATOM 678 C CA . MET A 1 87 ? 16.188 3.279 -2.432 1 68.94 87 MET A CA 1
ATOM 679 C C . MET A 1 87 ? 17.125 4.109 -3.297 1 68.94 87 MET A C 1
ATOM 681 O O . MET A 1 87 ? 18.25 3.682 -3.582 1 68.94 87 MET A O 1
ATOM 685 N N . GLN A 1 88 ? 16.625 5.223 -3.73 1 62.47 88 GLN A N 1
ATOM 686 C CA . GLN A 1 88 ? 17.406 6.062 -4.629 1 62.47 88 GLN A CA 1
ATOM 687 C C . GLN A 1 88 ? 18.5 6.824 -3.863 1 62.47 88 GLN A C 1
ATOM 689 O O . GLN A 1 88 ? 19.562 7.105 -4.406 1 62.47 88 GLN A O 1
ATOM 694 N N . ASP A 1 89 ? 18.156 7.297 -2.645 1 59.34 89 ASP A N 1
ATOM 695 C CA . ASP A 1 89 ? 19.141 8.039 -1.867 1 59.34 89 ASP A CA 1
ATOM 696 C C . ASP A 1 89 ? 20.297 7.145 -1.455 1 59.34 89 ASP A C 1
ATOM 698 O O . ASP A 1 89 ? 21.406 7.633 -1.202 1 59.34 89 ASP A O 1
ATOM 702 N N . ALA A 1 90 ? 20.172 5.875 -1.43 1 54.62 90 ALA A N 1
ATOM 703 C CA . ALA A 1 90 ? 21.297 4.992 -1.132 1 54.62 90 ALA A CA 1
ATOM 704 C C . ALA A 1 90 ? 22.234 4.887 -2.326 1 54.62 90 ALA A C 1
ATOM 706 O O . ALA A 1 90 ? 23.359 4.387 -2.197 1 54.62 90 ALA A O 1
ATOM 707 N N . THR A 1 91 ? 21.672 5.215 -3.559 1 48 91 THR A N 1
ATOM 708 C CA . THR A 1 91 ? 22.609 5.25 -4.688 1 48 91 THR A CA 1
ATOM 709 C C . THR A 1 91 ? 23.375 6.566 -4.711 1 48 91 THR A C 1
ATOM 711 O O . THR A 1 91 ? 22.781 7.641 -4.766 1 48 91 THR A O 1
ATOM 714 N N . PRO A 1 92 ? 24.625 6.652 -4.352 1 45.81 92 PRO A N 1
ATOM 715 C CA . PRO A 1 92 ? 25.422 7.879 -4.371 1 45.81 92 PRO A CA 1
ATOM 716 C C . PRO A 1 92 ? 25.234 8.688 -5.652 1 45.81 92 PRO A C 1
ATOM 718 O O . PRO A 1 92 ? 25.141 8.117 -6.738 1 45.81 92 PRO A O 1
ATOM 721 N N . GLN A 1 93 ? 24.375 9.68 -5.625 1 47 93 GLN A N 1
ATOM 722 C CA . GLN A 1 93 ? 24.391 10.602 -6.754 1 47 93 GLN A CA 1
ATOM 723 C C . GLN A 1 93 ? 25.812 10.812 -7.266 1 47 93 GLN A C 1
ATOM 725 O O . GLN A 1 93 ? 26.719 11.148 -6.488 1 47 93 GLN A O 1
ATOM 730 N N . ARG A 1 94 ? 26.234 10.195 -8.297 1 42.38 94 ARG A N 1
ATOM 731 C CA . ARG A 1 94 ? 27.531 10.469 -8.898 1 42.38 94 ARG A CA 1
ATOM 732 C C . ARG A 1 94 ? 27.734 11.961 -9.117 1 42.38 94 ARG A C 1
ATOM 734 O O . ARG A 1 94 ? 26.984 12.594 -9.859 1 42.38 94 ARG A O 1
ATOM 741 N N . SER A 1 95 ? 28.172 12.633 -8.148 1 39.47 95 SER A N 1
ATOM 742 C CA . SER A 1 95 ? 28.719 13.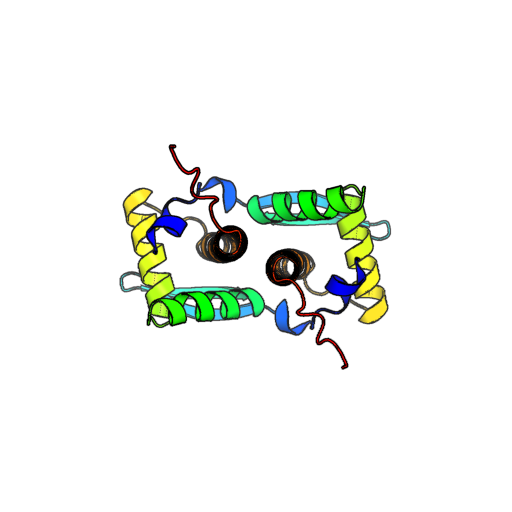961 -8.406 1 39.47 95 SER A CA 1
ATOM 743 C C . SER A 1 95 ? 29.547 13.977 -9.688 1 39.47 95 SER A C 1
ATOM 745 O O . SER A 1 95 ? 30.531 13.25 -9.797 1 39.47 95 SER A O 1
ATOM 747 N N . VAL A 1 96 ? 29 14.062 -10.898 1 44.41 96 VAL A N 1
ATOM 748 C CA . VAL A 1 96 ? 29.75 14.383 -12.102 1 44.41 96 VAL A CA 1
ATOM 749 C C . VAL A 1 96 ? 30.719 15.539 -11.812 1 44.41 96 VAL A C 1
ATOM 751 O O . VAL A 1 96 ? 30.281 16.625 -11.398 1 44.41 96 VAL A O 1
ATOM 754 N N . SER A 1 97 ? 31.828 15.172 -11.5 1 42.16 97 SER A N 1
ATOM 755 C CA . SER A 1 97 ? 32.938 16.125 -11.453 1 42.16 97 SER A CA 1
ATOM 756 C C . SER A 1 97 ? 32.969 17 -12.703 1 42.16 97 SER A C 1
ATOM 758 O O . SER A 1 97 ? 33.094 16.484 -13.82 1 42.16 97 SER A O 1
ATOM 760 N N . MET A 1 98 ? 32.188 18.016 -12.789 1 40.59 98 MET A N 1
ATOM 761 C CA . MET A 1 98 ? 32.562 19.031 -13.773 1 40.59 98 MET A CA 1
ATOM 762 C C . MET A 1 98 ? 34.062 19.344 -13.688 1 40.59 98 MET A C 1
ATOM 764 O O . MET A 1 98 ? 34.531 19.891 -12.688 1 40.59 98 MET A O 1
ATOM 768 N N . GLY A 1 99 ? 34.875 18.375 -14.156 1 28.19 99 GLY A N 1
ATOM 769 C CA . GLY A 1 99 ? 36.156 18.875 -14.57 1 28.19 99 GLY A CA 1
ATOM 770 C C . GLY A 1 99 ? 36.094 19.828 -15.742 1 28.19 99 GLY A C 1
ATOM 771 O O . GLY A 1 99 ? 35.188 19.734 -16.578 1 28.19 99 GLY A O 1
ATOM 772 N N . MET B 1 1 ? 10.062 18.094 3.59 1 58.75 1 MET B N 1
ATOM 773 C CA . MET B 1 1 ? 9.938 16.641 3.695 1 58.75 1 MET B CA 1
ATOM 774 C C . MET B 1 1 ? 8.547 16.188 3.254 1 58.75 1 MET B C 1
ATOM 776 O O . MET B 1 1 ? 8.422 15.32 2.387 1 58.75 1 MET B O 1
ATOM 780 N N . CYS B 1 2 ? 7.527 16.953 3.793 1 66.94 2 CYS B N 1
ATOM 781 C CA . CYS B 1 2 ? 6.152 16.547 3.51 1 66.94 2 CYS B CA 1
ATOM 782 C C . CYS B 1 2 ? 5.758 16.922 2.088 1 66.94 2 CYS B C 1
ATOM 784 O O . CYS B 1 2 ? 4.863 16.312 1.503 1 66.94 2 CYS B O 1
ATOM 786 N N . TYR B 1 3 ? 6.594 17.703 1.675 1 71.12 3 TYR B N 1
ATOM 787 C CA . TYR B 1 3 ? 6.195 18.25 0.381 1 71.12 3 TYR B CA 1
ATOM 788 C C . TYR B 1 3 ? 6.348 17.203 -0.72 1 71.12 3 TYR B C 1
ATOM 790 O O . TYR B 1 3 ? 5.512 17.109 -1.621 1 71.12 3 TYR B O 1
ATOM 798 N N . MET B 1 4 ? 7.348 16.438 -0.555 1 73.88 4 MET B N 1
ATOM 799 C CA . MET B 1 4 ? 7.582 15.438 -1.597 1 73.88 4 MET B CA 1
ATOM 800 C C . MET B 1 4 ? 6.426 14.438 -1.668 1 73.88 4 MET B C 1
ATOM 802 O O . MET B 1 4 ? 6.039 14.008 -2.756 1 73.88 4 MET B O 1
ATOM 806 N N . TYR B 1 5 ? 5.781 14.336 -0.658 1 79.62 5 TYR B N 1
ATOM 807 C CA . TYR B 1 5 ? 4.676 13.383 -0.639 1 79.62 5 TYR B CA 1
ATOM 808 C C . TYR B 1 5 ? 3.381 14.047 -1.095 1 79.62 5 TYR B C 1
ATOM 810 O O . TYR B 1 5 ? 2.58 13.43 -1.801 1 79.62 5 TYR B O 1
ATOM 818 N N . ALA B 1 6 ? 3.406 15.375 -0.825 1 83.31 6 ALA B N 1
ATOM 819 C CA . ALA B 1 6 ? 2.209 16.141 -1.168 1 83.31 6 ALA B CA 1
ATOM 820 C C . ALA B 1 6 ? 2.127 16.391 -2.672 1 83.31 6 ALA B C 1
ATOM 822 O O . ALA B 1 6 ? 1.041 16.594 -3.215 1 83.31 6 ALA B O 1
ATOM 823 N N . SER B 1 7 ? 3.258 16.312 -3.291 1 86.56 7 SER B N 1
ATOM 824 C CA . SER B 1 7 ? 3.314 16.625 -4.715 1 86.56 7 SER B CA 1
ATOM 825 C C . SER B 1 7 ? 3.012 15.391 -5.559 1 86.56 7 SER B C 1
ATOM 827 O O . SER B 1 7 ? 2.965 15.469 -6.789 1 86.56 7 SER B O 1
ATOM 829 N N . THR B 1 8 ? 2.705 14.352 -4.965 1 87.25 8 THR B N 1
ATOM 830 C CA . THR B 1 8 ? 2.418 13.102 -5.664 1 87.25 8 THR B CA 1
ATOM 831 C C . THR B 1 8 ? 1.157 13.234 -6.512 1 87.25 8 THR B C 1
ATOM 833 O O . THR B 1 8 ? 0.126 13.711 -6.031 1 87.25 8 THR B O 1
ATOM 836 N N . ASP B 1 9 ? 1.304 12.914 -7.754 1 92 9 ASP B N 1
ATOM 837 C CA . ASP B 1 9 ? 0.179 12.977 -8.688 1 92 9 ASP B CA 1
ATOM 838 C C . ASP B 1 9 ? -1.011 12.18 -8.156 1 92 9 ASP B C 1
ATOM 840 O O . ASP B 1 9 ? -0.876 10.992 -7.828 1 92 9 ASP B O 1
ATOM 844 N N . PRO B 1 10 ? -2.172 12.836 -8.117 1 92.88 10 PRO B N 1
ATOM 845 C CA . PRO B 1 10 ? -3.363 12.164 -7.59 1 92.88 10 PRO B CA 1
ATOM 846 C C . PRO B 1 10 ? -3.684 10.867 -8.32 1 92.88 10 PRO B C 1
ATOM 848 O O . PRO B 1 10 ? -4.281 9.953 -7.746 1 92.88 10 PRO B O 1
ATOM 851 N N . SER B 1 11 ? -3.295 10.758 -9.531 1 95.81 11 SER B N 1
ATOM 852 C CA . SER B 1 11 ? -3.557 9.547 -10.305 1 95.81 11 SER B CA 1
ATOM 853 C C . SER B 1 11 ? -2.873 8.336 -9.688 1 95.81 11 SER B C 1
ATOM 855 O O . SER B 1 11 ? -3.326 7.203 -9.867 1 95.81 11 SER B O 1
ATOM 857 N N . ARG B 1 12 ? -1.823 8.547 -8.961 1 95.56 12 ARG B N 1
ATOM 858 C CA . ARG B 1 12 ? -1.068 7.453 -8.352 1 95.56 12 ARG B CA 1
ATOM 859 C C . ARG B 1 12 ? -1.866 6.793 -7.234 1 95.56 12 ARG B C 1
ATOM 861 O O . ARG B 1 12 ? -1.715 5.598 -6.98 1 95.56 12 ARG B O 1
ATOM 868 N N . TYR B 1 13 ? -2.711 7.629 -6.52 1 96.06 13 TYR B N 1
ATOM 869 C CA . TYR B 1 13 ? -3.441 6.988 -5.43 1 96.06 13 TYR B CA 1
ATOM 870 C C . TYR B 1 13 ? -4.91 6.801 -5.793 1 96.06 13 TYR B C 1
ATOM 872 O O . TYR B 1 13 ? -5.734 6.496 -4.93 1 96.06 13 TYR B O 1
ATOM 880 N N . GLU B 1 14 ? -5.203 7.023 -7.105 1 97.38 14 GLU B N 1
ATOM 881 C CA . GLU B 1 14 ? -6.488 6.566 -7.621 1 97.38 14 GLU B CA 1
ATOM 882 C C . GLU B 1 14 ? -6.535 5.043 -7.711 1 97.38 14 GLU B C 1
ATOM 884 O O . GLU B 1 14 ? -5.531 4.402 -8.023 1 97.38 14 GLU B O 1
ATOM 889 N N . CYS B 1 15 ? -7.742 4.52 -7.426 1 98.19 15 CYS B N 1
ATOM 890 C CA . CYS B 1 15 ? -7.879 3.066 -7.438 1 98.19 15 CYS B CA 1
ATOM 891 C C . CYS B 1 15 ? -8.461 2.584 -8.758 1 98.19 15 CYS B C 1
ATOM 893 O O . CYS B 1 15 ? -9.367 3.215 -9.312 1 98.19 15 CYS B O 1
ATOM 895 N N . THR B 1 16 ? -7.883 1.55 -9.234 1 98.56 16 THR B N 1
ATOM 896 C CA . THR B 1 16 ? -8.383 0.882 -10.43 1 98.56 16 THR B CA 1
ATOM 897 C C . THR B 1 16 ? -8.719 -0.576 -10.133 1 98.56 16 THR B C 1
ATOM 899 O O . THR B 1 16 ? -8.023 -1.236 -9.359 1 98.56 16 THR B O 1
ATOM 902 N N . THR B 1 17 ? -9.867 -0.994 -10.742 1 98.5 17 THR B N 1
ATOM 903 C CA . THR B 1 17 ? -10.281 -2.385 -10.609 1 98.5 17 THR B CA 1
ATOM 904 C C . THR B 1 17 ? -9.867 -3.197 -11.828 1 98.5 17 THR B C 1
ATOM 906 O O . THR B 1 17 ? -10.055 -2.762 -12.969 1 98.5 17 THR B O 1
ATOM 909 N N . ARG B 1 18 ? -9.188 -4.309 -11.586 1 98 18 ARG B N 1
ATOM 910 C CA . ARG B 1 18 ? -8.828 -5.238 -12.648 1 98 18 ARG B CA 1
ATOM 911 C C . ARG B 1 18 ? -9.297 -6.652 -12.328 1 98 18 ARG B C 1
ATOM 913 O O . ARG B 1 18 ? -9.422 -7.016 -11.156 1 98 18 ARG B O 1
ATOM 920 N N . SER B 1 19 ? -9.547 -7.41 -13.398 1 97.06 19 SER B N 1
ATOM 921 C CA . SER B 1 19 ? -9.93 -8.812 -13.242 1 97.06 19 SER B CA 1
ATOM 922 C C . SER B 1 19 ? -8.727 -9.734 -13.352 1 97.06 19 SER B C 1
ATOM 924 O O . SER B 1 19 ? -7.891 -9.562 -14.242 1 97.06 19 SER B O 1
ATOM 926 N N . VAL B 1 20 ? -8.609 -10.594 -12.438 1 96.62 20 VAL B N 1
ATOM 927 C CA . VAL B 1 20 ? -7.504 -11.555 -12.422 1 96.62 20 VAL B CA 1
ATOM 928 C C . VAL B 1 20 ? -8.055 -12.969 -12.227 1 96.62 20 VAL B C 1
ATOM 930 O O . VAL B 1 20 ? -8.977 -13.18 -11.438 1 96.62 20 VAL B O 1
ATOM 933 N N . ARG B 1 21 ? -7.461 -13.844 -12.969 1 95.19 21 ARG B N 1
ATOM 934 C CA . ARG B 1 21 ? -7.848 -15.242 -12.82 1 95.19 21 ARG B CA 1
ATOM 935 C C . ARG B 1 21 ? -7.016 -15.93 -11.734 1 95.19 21 ARG B C 1
ATOM 937 O O . ARG B 1 21 ? -5.785 -15.945 -11.812 1 95.19 21 ARG B O 1
ATOM 944 N N . LEU B 1 22 ? -7.777 -16.422 -10.648 1 94.06 22 LEU B N 1
ATOM 945 C CA . LEU B 1 22 ? -7.141 -17.094 -9.523 1 94.06 22 LEU B CA 1
ATOM 946 C C . LEU B 1 22 ? -7.617 -18.531 -9.414 1 94.06 22 LEU B C 1
ATOM 948 O O . LEU B 1 22 ? -8.758 -18.797 -9.023 1 94.06 22 LEU B O 1
ATOM 952 N N . GLN B 1 23 ? -6.785 -19.516 -9.625 1 87.12 23 GLN B N 1
ATOM 953 C CA . GLN B 1 23 ? -7.129 -20.922 -9.484 1 87.12 23 GLN B CA 1
ATOM 954 C C . GLN B 1 23 ? -8.445 -21.25 -10.188 1 87.12 23 GLN B C 1
ATOM 956 O O . GLN B 1 23 ? -9.336 -21.859 -9.602 1 87.12 23 GLN B O 1
ATOM 961 N N . GLY B 1 24 ? -8.672 -20.703 -11.297 1 89.94 24 GLY B N 1
ATOM 962 C CA . GLY B 1 24 ? -9.82 -21.047 -12.125 1 89.94 24 GLY B CA 1
ATOM 963 C C . GLY B 1 24 ? -10.984 -20.078 -11.961 1 89.94 24 GLY B C 1
ATOM 964 O O . GLY B 1 24 ? -11.95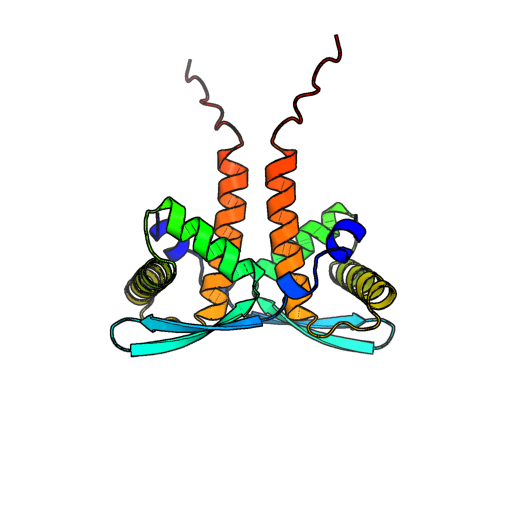3 -20.141 -12.711 1 89.94 24 GLY B O 1
ATOM 965 N N . CYS B 1 25 ? -10.93 -19.266 -10.992 1 94.38 25 CYS B N 1
ATOM 966 C CA . CYS B 1 25 ? -11.984 -18.297 -10.75 1 94.38 25 CYS B CA 1
ATOM 967 C C . CYS B 1 25 ? -11.523 -16.891 -11.102 1 94.38 25 CYS B C 1
ATOM 969 O O . CYS B 1 25 ? -10.367 -16.531 -10.859 1 94.38 25 CYS B O 1
ATOM 971 N N . VAL B 1 26 ? -12.406 -16.172 -11.703 1 96.12 26 VAL B N 1
ATOM 972 C CA . VAL B 1 26 ? -12.109 -14.773 -12.023 1 96.12 26 VAL B CA 1
ATOM 973 C C . VAL B 1 26 ? -12.461 -13.883 -10.836 1 96.12 26 VAL B C 1
ATOM 975 O O . VAL B 1 26 ? -13.578 -13.945 -10.312 1 96.12 26 VAL B O 1
ATOM 978 N N . THR B 1 27 ? -11.555 -13.148 -10.344 1 95.94 27 THR B N 1
ATOM 979 C CA . THR B 1 27 ? -11.734 -12.273 -9.195 1 95.94 27 THR B CA 1
ATOM 980 C C . THR B 1 27 ? -11.383 -10.836 -9.547 1 95.94 27 THR B C 1
ATOM 982 O O . THR B 1 27 ? -10.422 -10.586 -10.273 1 95.94 27 THR B O 1
ATOM 985 N N . SER B 1 28 ? -12.211 -9.906 -9.055 1 97.12 28 SER B N 1
ATOM 986 C CA . SER B 1 28 ? -11.922 -8.492 -9.25 1 97.12 28 SER B CA 1
ATOM 987 C C . SER B 1 28 ? -11.062 -7.938 -8.117 1 97.12 28 SER B C 1
ATOM 989 O O . SER B 1 28 ? -11.391 -8.109 -6.945 1 97.12 28 SER B O 1
ATOM 991 N N . VAL B 1 29 ? -9.977 -7.281 -8.562 1 98 29 VAL B N 1
ATOM 992 C CA . VAL B 1 29 ? -9.062 -6.715 -7.57 1 98 29 VAL B CA 1
ATOM 993 C C . VAL B 1 29 ? -8.977 -5.203 -7.754 1 98 29 VAL B C 1
ATOM 995 O O . VAL B 1 29 ? -8.75 -4.719 -8.867 1 98 29 VAL B O 1
ATOM 998 N N . ARG B 1 30 ? -9.195 -4.465 -6.637 1 98.44 30 ARG B N 1
ATOM 999 C CA . ARG B 1 30 ? -9.109 -3.01 -6.645 1 98.44 30 ARG B CA 1
ATOM 1000 C C . ARG B 1 30 ? -7.883 -2.531 -5.875 1 98.44 30 ARG B C 1
ATOM 1002 O O . ARG B 1 30 ? -7.738 -2.822 -4.684 1 98.44 30 ARG B O 1
ATOM 1009 N N . LEU B 1 31 ? -6.996 -1.872 -6.594 1 98.75 31 LEU B N 1
ATOM 1010 C CA . LEU B 1 31 ? -5.766 -1.365 -6 1 98.75 31 LEU B CA 1
ATOM 1011 C C . LEU B 1 31 ? -5.48 0.058 -6.473 1 98.75 31 LEU B C 1
ATOM 1013 O O . LEU B 1 31 ? -6 0.491 -7.504 1 98.75 31 LEU B O 1
ATOM 1017 N N . GLU B 1 32 ? -4.699 0.736 -5.691 1 98.62 32 GLU B N 1
ATOM 1018 C CA . GLU B 1 32 ? -4.148 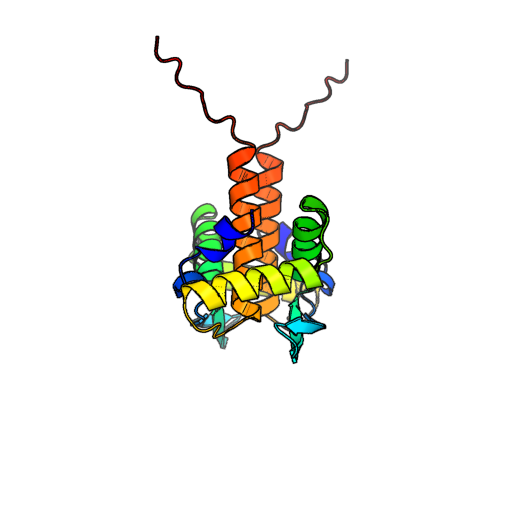2.008 -6.152 1 98.62 32 GLU B CA 1
ATOM 1019 C C . GLU B 1 32 ? -3.297 1.817 -7.402 1 98.62 32 GLU B C 1
ATOM 1021 O O . GLU B 1 32 ? -2.609 0.803 -7.547 1 98.62 32 GLU B O 1
ATOM 1026 N N . ASN B 1 33 ? -3.24 2.857 -8.328 1 98.62 33 ASN B N 1
ATOM 1027 C CA . ASN B 1 33 ? -2.426 2.801 -9.531 1 98.62 33 ASN B CA 1
ATOM 1028 C C . ASN B 1 33 ? -0.952 2.578 -9.211 1 98.62 33 ASN B C 1
ATOM 1030 O O . ASN B 1 33 ? -0.253 1.863 -9.93 1 98.62 33 ASN B O 1
ATOM 1034 N N . GLU B 1 34 ? -0.516 3.109 -8.117 1 98.19 34 GLU B N 1
ATOM 1035 C CA . GLU B 1 34 ? 0.867 2.943 -7.684 1 98.19 34 GLU B CA 1
ATOM 1036 C C . GLU B 1 34 ? 1.194 1.475 -7.434 1 98.19 34 GLU B C 1
ATOM 1038 O O . GLU B 1 34 ? 2.227 0.977 -7.887 1 98.19 34 GLU B O 1
ATOM 1043 N N . PHE B 1 35 ? 0.381 0.753 -6.801 1 98.62 35 PHE B N 1
ATOM 1044 C CA . PHE B 1 35 ? 0.642 -0.641 -6.465 1 98.62 35 PHE B CA 1
ATOM 1045 C C . PHE B 1 35 ? 0.525 -1.526 -7.699 1 98.62 35 PHE B C 1
ATOM 1047 O O . PHE B 1 35 ? 1.245 -2.52 -7.828 1 98.62 35 PHE B O 1
ATOM 1054 N N . TRP B 1 36 ? -0.396 -1.161 -8.609 1 98.75 36 TRP B N 1
ATOM 1055 C CA . TRP B 1 36 ? -0.45 -1.876 -9.883 1 98.75 36 TRP B CA 1
ATOM 1056 C C . TRP B 1 36 ? 0.867 -1.741 -10.641 1 98.75 36 TRP B C 1
ATOM 1058 O O . TRP B 1 36 ? 1.38 -2.721 -11.188 1 98.75 36 TRP B O 1
ATOM 1068 N N . GLU B 1 37 ? 1.416 -0.534 -10.641 1 98.25 37 GLU B N 1
ATOM 1069 C CA . GLU B 1 37 ? 2.678 -0.3 -11.336 1 98.25 37 GLU B CA 1
ATOM 1070 C C . GLU B 1 37 ? 3.812 -1.102 -10.703 1 98.25 37 GLU B C 1
ATOM 1072 O O . GLU B 1 37 ? 4.645 -1.675 -11.414 1 98.25 37 GLU B O 1
ATOM 1077 N N . ILE B 1 38 ? 3.809 -1.173 -9.414 1 97.25 38 ILE B N 1
ATOM 1078 C CA . ILE B 1 38 ? 4.844 -1.923 -8.703 1 97.25 38 ILE B CA 1
ATOM 1079 C C . ILE B 1 38 ? 4.703 -3.412 -9.016 1 97.25 38 ILE B C 1
ATOM 1081 O O . ILE B 1 38 ? 5.695 -4.094 -9.273 1 97.25 38 ILE B O 1
ATOM 1085 N N . LEU B 1 39 ? 3.467 -3.914 -9 1 97.31 39 LEU B N 1
ATOM 1086 C CA . LEU B 1 39 ? 3.219 -5.316 -9.312 1 97.31 39 LEU B CA 1
ATOM 1087 C C . LEU B 1 39 ? 3.705 -5.652 -10.719 1 97.31 39 LEU B C 1
ATOM 1089 O O . LEU B 1 39 ? 4.262 -6.727 -10.953 1 97.31 39 LEU B O 1
ATOM 1093 N N . GLU B 1 40 ? 3.482 -4.688 -11.656 1 97.62 40 GLU B N 1
ATOM 1094 C CA . GLU B 1 40 ? 3.953 -4.879 -13.023 1 97.62 40 GLU B CA 1
ATOM 1095 C C . GLU B 1 40 ? 5.477 -4.965 -13.078 1 97.62 40 GLU B C 1
ATOM 1097 O O . GLU B 1 40 ? 6.031 -5.781 -13.812 1 97.62 40 GLU B O 1
ATOM 1102 N N . GLN B 1 41 ? 6.055 -4.184 -12.289 1 95.75 41 GLN B N 1
ATOM 1103 C CA . GLN B 1 41 ? 7.512 -4.191 -12.211 1 95.75 41 GLN B CA 1
ATOM 1104 C C . GLN B 1 41 ? 8.023 -5.516 -11.648 1 95.75 41 GLN B C 1
ATOM 1106 O O . GLN B 1 41 ? 8.969 -6.098 -12.188 1 95.75 41 GLN B O 1
ATOM 1111 N N . ILE B 1 42 ? 7.41 -5.988 -10.586 1 93.88 42 ILE B N 1
ATOM 1112 C CA . ILE B 1 42 ? 7.801 -7.242 -9.953 1 93.88 42 ILE B CA 1
ATOM 1113 C C . ILE B 1 42 ? 7.637 -8.391 -10.953 1 93.88 42 ILE B C 1
ATOM 1115 O O . ILE B 1 42 ? 8.539 -9.219 -11.109 1 93.88 42 ILE B O 1
ATOM 1119 N N . ALA B 1 43 ? 6.473 -8.367 -11.586 1 95.38 43 ALA B N 1
ATOM 1120 C CA . ALA B 1 43 ? 6.148 -9.43 -12.531 1 95.38 43 ALA B CA 1
ATOM 1121 C C . ALA B 1 43 ? 7.129 -9.445 -13.703 1 95.38 43 ALA B C 1
ATOM 1123 O O . ALA B 1 43 ? 7.621 -10.508 -14.086 1 95.38 43 ALA B O 1
ATOM 1124 N N . SER B 1 44 ? 7.426 -8.227 -14.25 1 95.12 44 SER B N 1
ATOM 1125 C CA . SER B 1 44 ? 8.328 -8.109 -15.391 1 95.12 44 SER B CA 1
ATOM 1126 C C . SER B 1 44 ? 9.711 -8.656 -15.062 1 95.12 44 SER B C 1
ATOM 1128 O O . SER B 1 44 ? 10.359 -9.266 -15.914 1 95.12 44 SER B O 1
ATOM 1130 N N . GLY B 1 45 ? 10.164 -8.461 -13.844 1 91.44 45 GLY B N 1
ATOM 1131 C CA . GLY B 1 45 ? 11.453 -8.961 -13.406 1 91.44 45 GLY B CA 1
ATOM 1132 C C . GLY B 1 45 ? 11.531 -10.477 -13.391 1 91.44 45 GLY B C 1
ATOM 1133 O O . GLY B 1 45 ? 12.617 -11.047 -13.445 1 91.44 45 GLY B O 1
ATOM 1134 N N . GLN B 1 46 ? 10.438 -11.07 -13.32 1 90.38 46 GLN B N 1
ATOM 1135 C CA . GLN B 1 46 ? 10.359 -12.531 -13.273 1 90.38 46 GLN B CA 1
ATOM 1136 C C . GLN B 1 46 ? 9.852 -13.094 -14.594 1 90.38 46 GLN B C 1
ATOM 1138 O O . GLN B 1 46 ? 9.5 -14.273 -14.68 1 90.38 46 GLN B O 1
ATOM 1143 N N . GLN B 1 47 ? 9.641 -12.195 -15.57 1 95.12 47 GLN B N 1
ATOM 1144 C CA . GLN B 1 47 ? 9.164 -12.562 -16.891 1 95.12 47 GLN B CA 1
ATOM 1145 C C . GLN B 1 47 ? 7.754 -13.156 -16.828 1 95.12 47 GLN B C 1
ATOM 1147 O O . GLN B 1 47 ? 7.465 -14.156 -17.484 1 95.12 47 GLN B O 1
ATOM 1152 N N . LEU B 1 48 ? 6.965 -12.633 -15.977 1 95.38 48 LEU B N 1
ATOM 1153 C CA . LEU B 1 48 ? 5.562 -13 -15.812 1 95.38 48 LEU B CA 1
ATOM 1154 C C . LEU B 1 48 ? 4.648 -11.82 -16.125 1 95.38 48 LEU B C 1
ATOM 1156 O O . LEU B 1 48 ? 5.078 -10.664 -16.062 1 95.38 48 LEU B O 1
ATOM 1160 N N . SER B 1 49 ? 3.428 -12.172 -16.547 1 96.19 49 SER B N 1
ATOM 1161 C CA . SER B 1 49 ? 2.406 -11.125 -16.516 1 96.19 49 SER B CA 1
ATOM 1162 C C . SER B 1 49 ? 1.998 -10.789 -15.094 1 96.19 49 SER B C 1
ATOM 1164 O O . SER B 1 49 ? 2.195 -11.586 -14.18 1 96.19 49 SER B O 1
ATOM 1166 N N . THR B 1 50 ? 1.493 -9.648 -14.906 1 97 50 THR B N 1
ATOM 1167 C CA . THR B 1 50 ? 1.006 -9.242 -13.594 1 97 50 THR B CA 1
ATOM 1168 C C . THR B 1 50 ? -0.014 -10.25 -13.062 1 97 50 THR B C 1
ATOM 1170 O O . THR B 1 50 ? 0.045 -10.648 -11.898 1 97 50 THR B O 1
ATOM 1173 N N . ALA B 1 51 ? -0.884 -10.695 -13.93 1 95.94 51 ALA B N 1
ATOM 1174 C CA . ALA B 1 51 ? -1.916 -11.656 -13.547 1 95.94 51 ALA B CA 1
ATOM 1175 C C . ALA B 1 51 ? -1.298 -12.984 -13.117 1 95.94 51 ALA B C 1
ATOM 1177 O O . ALA B 1 51 ? -1.737 -13.602 -12.141 1 95.94 51 ALA B O 1
ATOM 1178 N N . GLN B 1 52 ? -0.33 -13.398 -13.898 1 94.25 52 GLN B N 1
ATOM 1179 C CA . GLN B 1 52 ? 0.365 -14.641 -13.57 1 94.25 52 GLN B CA 1
ATOM 1180 C C . GLN B 1 52 ? 1.075 -14.531 -12.219 1 94.25 52 GLN B C 1
ATOM 1182 O O . GLN B 1 52 ? 1.042 -15.469 -11.422 1 94.25 52 GLN B O 1
ATOM 1187 N N . PHE B 1 53 ? 1.763 -13.406 -12.023 1 95.75 53 PHE B N 1
ATOM 1188 C CA . PHE B 1 53 ? 2.443 -13.172 -10.758 1 95.75 53 PHE B CA 1
ATOM 1189 C C . PHE B 1 53 ? 1.459 -13.227 -9.594 1 95.75 53 PHE B C 1
ATOM 1191 O O . PHE B 1 53 ? 1.706 -13.906 -8.594 1 95.75 53 PHE B O 1
ATOM 1198 N N . ILE B 1 54 ? 0.327 -12.547 -9.695 1 96.81 54 ILE B N 1
ATOM 1199 C CA . ILE B 1 54 ? -0.687 -12.484 -8.648 1 96.81 54 ILE B CA 1
ATOM 1200 C C . ILE B 1 54 ? -1.242 -13.883 -8.391 1 96.81 54 ILE B C 1
ATOM 1202 O O . ILE B 1 54 ? -1.405 -14.281 -7.23 1 96.81 54 ILE B O 1
ATOM 1206 N N . SER B 1 55 ? -1.493 -14.609 -9.445 1 95.19 55 SER B N 1
ATOM 1207 C CA . SER B 1 55 ? -2.018 -15.961 -9.328 1 95.19 55 SER B CA 1
ATOM 1208 C C . SER B 1 55 ? -1.033 -16.875 -8.594 1 95.19 55 SER B C 1
ATOM 1210 O O . SER B 1 55 ? -1.43 -17.656 -7.734 1 95.19 55 SER B O 1
ATOM 1212 N N . GLN B 1 56 ? 0.235 -16.75 -8.977 1 93.81 56 GLN B N 1
ATOM 1213 C CA . GLN B 1 56 ? 1.271 -17.547 -8.336 1 93.81 56 GLN B CA 1
ATOM 1214 C C . GLN B 1 56 ? 1.406 -17.203 -6.855 1 93.81 56 GLN B C 1
ATOM 1216 O O . GLN B 1 56 ? 1.516 -18.094 -6.008 1 93.81 56 GLN B O 1
ATOM 1221 N N . LEU B 1 57 ? 1.422 -15.945 -6.535 1 94.19 57 LEU B N 1
ATOM 1222 C CA . LEU B 1 57 ? 1.518 -15.484 -5.152 1 94.19 57 LEU B CA 1
ATOM 1223 C C . LEU B 1 57 ? 0.328 -15.977 -4.332 1 94.19 57 LEU B C 1
ATOM 1225 O O . LEU B 1 57 ? 0.5 -16.469 -3.221 1 94.19 57 LEU B O 1
ATOM 1229 N N . HIS B 1 58 ? -0.844 -15.766 -4.918 1 94.75 58 HIS B N 1
ATOM 1230 C CA . HIS B 1 58 ? -2.057 -16.234 -4.262 1 94.75 58 HIS B CA 1
ATOM 1231 C C . HIS B 1 58 ? -1.982 -17.734 -3.973 1 94.75 58 HIS B C 1
ATOM 1233 O O . HIS B 1 58 ? -2.314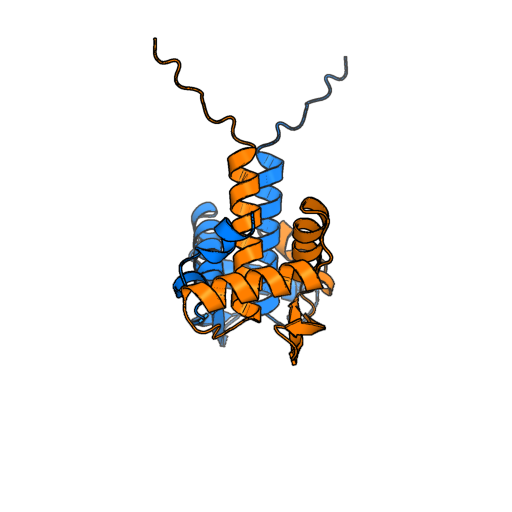 -18.172 -2.871 1 94.75 58 HIS B O 1
ATOM 1239 N N . GLY B 1 59 ? -1.583 -18.438 -4.988 1 93.25 59 GLY B N 1
ATOM 1240 C CA . GLY B 1 59 ? -1.468 -19.875 -4.84 1 93.25 59 GLY B CA 1
ATOM 1241 C C . GLY B 1 59 ? -0.507 -20.281 -3.738 1 93.25 59 GLY B C 1
ATOM 1242 O O . GLY B 1 59 ? -0.788 -21.219 -2.975 1 93.25 59 GLY B O 1
ATOM 1243 N N . GLU B 1 60 ? 0.624 -19.641 -3.652 1 93.25 60 GLU B N 1
ATOM 1244 C CA . GLU B 1 60 ? 1.63 -19.953 -2.639 1 93.25 60 GLU B CA 1
ATOM 1245 C C . GLU B 1 60 ? 1.106 -19.656 -1.235 1 93.25 60 GLU B C 1
ATOM 1247 O O . GLU B 1 60 ? 1.293 -20.453 -0.318 1 93.25 60 GLU B O 1
ATOM 1252 N N . VAL B 1 61 ? 0.451 -18.516 -1.073 1 93 61 VAL B N 1
ATOM 1253 C CA . VAL B 1 61 ? -0.084 -18.141 0.232 1 93 61 VAL B CA 1
ATOM 1254 C C . VAL B 1 61 ? -1.209 -19.109 0.621 1 93 61 VAL B C 1
ATOM 1256 O O . VAL B 1 61 ? -1.287 -19.547 1.769 1 93 61 VAL B O 1
ATOM 1259 N N . PHE B 1 62 ? -2.062 -19.422 -0.34 1 92.12 62 PHE B N 1
ATOM 1260 C CA . PHE B 1 62 ? -3.16 -20.359 -0.101 1 92.12 62 PHE B CA 1
ATOM 1261 C C . PHE B 1 62 ? -2.631 -21.719 0.323 1 92.12 62 PHE B C 1
ATOM 1263 O O . PHE B 1 62 ? -3.17 -22.344 1.239 1 92.12 62 PHE B O 1
ATOM 1270 N N . ALA B 1 63 ? -1.615 -22.172 -0.342 1 90.62 63 ALA B N 1
ATOM 1271 C CA . ALA B 1 63 ? -1.02 -23.484 -0.042 1 90.62 63 ALA B CA 1
ATOM 1272 C C . ALA B 1 63 ? -0.412 -23.484 1.358 1 90.62 63 ALA B C 1
ATOM 1274 O O . ALA B 1 63 ? -0.451 -24.516 2.047 1 90.62 63 ALA B O 1
ATOM 1275 N N . SER B 1 64 ? 0.134 -22.406 1.761 1 89 64 SER B N 1
ATOM 1276 C CA . SER B 1 64 ? 0.829 -22.312 3.041 1 89 64 SER B CA 1
ATOM 1277 C C . SER B 1 64 ? -0.149 -22.078 4.188 1 89 64 SER B C 1
ATOM 1279 O O . SER B 1 64 ? 0.024 -22.609 5.281 1 89 64 SER B O 1
ATOM 1281 N N . ARG B 1 65 ? -1.272 -21.328 3.951 1 90.12 65 ARG B N 1
ATOM 1282 C CA . ARG B 1 65 ? -2.111 -20.844 5.047 1 90.12 65 ARG B CA 1
ATOM 1283 C C . ARG B 1 65 ? -3.541 -21.359 4.906 1 90.12 65 ARG B C 1
ATOM 1285 O O . ARG B 1 65 ? -4.344 -21.25 5.832 1 90.12 65 ARG B O 1
ATOM 1292 N N . GLY B 1 66 ? -3.834 -21.875 3.795 1 89.44 66 GLY B N 1
ATOM 1293 C CA . GLY B 1 66 ? -5.148 -22.453 3.572 1 89.44 66 GLY B CA 1
ATOM 1294 C C . GLY B 1 66 ? -6.172 -21.453 3.086 1 89.44 66 GLY B C 1
ATOM 1295 O O . GLY B 1 66 ? -7.262 -21.828 2.646 1 89.44 66 GLY B O 1
ATOM 1296 N N . GLU B 1 67 ? -5.906 -20.188 3.33 1 89.44 67 GLU B N 1
ATOM 1297 C CA . GLU B 1 67 ? -6.809 -19.125 2.889 1 89.44 67 GLU B CA 1
ATOM 1298 C C . GLU B 1 67 ? -6.047 -17.828 2.625 1 89.44 67 GLU B C 1
ATOM 1300 O O . GLU B 1 67 ? -4.898 -17.672 3.041 1 89.44 67 GLU B O 1
ATOM 1305 N N . VAL B 1 68 ? -6.656 -17 1.83 1 89.12 68 VAL B N 1
ATOM 1306 C CA . VAL B 1 68 ? -6.184 -15.633 1.614 1 89.12 68 VAL B CA 1
ATOM 1307 C C . VAL B 1 68 ? -7.281 -14.641 1.983 1 89.12 68 VAL B C 1
ATOM 1309 O O . VAL B 1 68 ? -8.125 -14.305 1.151 1 89.12 68 VAL B O 1
ATOM 1312 N N . PRO B 1 69 ? -7.227 -14.242 3.137 1 85.81 69 PRO B N 1
ATOM 1313 C CA . PRO B 1 69 ? -8.367 -13.453 3.602 1 85.81 69 PRO B CA 1
ATOM 1314 C C . PRO B 1 69 ? -8.5 -12.109 2.879 1 85.81 69 PRO B C 1
ATOM 1316 O O . PRO B 1 69 ? -9.609 -11.617 2.686 1 85.81 69 PRO B O 1
ATOM 1319 N N . ASN B 1 70 ? -7.496 -11.43 2.598 1 94.06 70 ASN B N 1
ATOM 1320 C CA . ASN B 1 70 ? -7.523 -10.125 1.94 1 94.06 70 ASN B CA 1
ATOM 1321 C C . ASN B 1 70 ? -6.465 -10.023 0.846 1 94.06 70 ASN B C 1
ATOM 1323 O O . ASN B 1 70 ? -5.336 -9.602 1.105 1 94.06 70 ASN B O 1
ATOM 1327 N N . LEU B 1 71 ? -6.898 -10.344 -0.372 1 95.75 71 LEU B N 1
ATOM 1328 C CA . LEU B 1 71 ? -5.961 -10.383 -1.489 1 95.75 71 LEU B CA 1
ATOM 1329 C C . LEU B 1 71 ? -5.383 -9 -1.766 1 95.75 71 LEU B C 1
ATOM 1331 O O . LEU B 1 71 ? -4.176 -8.859 -1.993 1 95.75 71 LEU B O 1
ATOM 1335 N N . ALA B 1 72 ? -6.223 -7.957 -1.755 1 98 72 ALA B N 1
ATOM 1336 C CA . ALA B 1 72 ? -5.758 -6.598 -2.02 1 98 72 ALA B CA 1
ATOM 1337 C C . ALA B 1 72 ? -4.695 -6.172 -1.009 1 98 72 ALA B C 1
ATOM 1339 O O . ALA B 1 72 ? -3.654 -5.633 -1.385 1 98 72 ALA B O 1
ATOM 1340 N N . SER B 1 73 ? -4.941 -6.48 0.29 1 97.75 73 SER B N 1
ATOM 1341 C CA . SER B 1 73 ? -3.984 -6.168 1.347 1 97.75 73 SER B CA 1
ATOM 1342 C C . SER B 1 73 ? -2.684 -6.941 1.16 1 97.75 73 SER B C 1
ATOM 1344 O O . SER B 1 73 ? -1.597 -6.387 1.337 1 97.75 73 SER B O 1
ATOM 1346 N N . LEU B 1 74 ? -2.803 -8.211 0.814 1 96.31 74 LEU B N 1
ATOM 1347 C CA . LEU B 1 74 ? -1.636 -9.047 0.559 1 96.31 74 LEU B CA 1
ATOM 1348 C C . LEU B 1 74 ? -0.782 -8.461 -0.561 1 96.31 74 LEU B C 1
ATOM 1350 O O . LEU B 1 74 ? 0.44 -8.359 -0.427 1 96.31 74 LEU B O 1
ATOM 1354 N N . LEU B 1 75 ? -1.382 -7.996 -1.597 1 97.38 75 LEU B N 1
ATOM 1355 C CA . LEU B 1 75 ? -0.66 -7.457 -2.744 1 97.38 75 LEU B CA 1
ATOM 1356 C C . LEU B 1 75 ? 0.002 -6.129 -2.396 1 97.38 75 LEU B C 1
ATOM 1358 O O . LEU B 1 75 ? 1.144 -5.875 -2.791 1 97.38 75 LEU B O 1
ATOM 1362 N N . ARG B 1 76 ? -0.677 -5.293 -1.681 1 98.44 76 ARG B N 1
ATOM 1363 C CA . ARG B 1 76 ? -0.11 -4.016 -1.259 1 98.44 76 ARG B CA 1
ATOM 1364 C C . ARG B 1 76 ? 1.116 -4.227 -0.377 1 98.44 76 ARG B C 1
ATOM 1366 O O . ARG B 1 76 ? 2.146 -3.582 -0.574 1 98.44 76 ARG B O 1
ATOM 1373 N N . VAL B 1 77 ? 0.982 -5.172 0.507 1 97.5 77 VAL B N 1
ATOM 1374 C CA . VAL B 1 77 ? 2.086 -5.434 1.426 1 97.5 77 VAL B CA 1
ATOM 1375 C C . VAL B 1 77 ? 3.236 -6.102 0.675 1 97.5 77 VAL B C 1
ATOM 1377 O O . VAL B 1 77 ? 4.406 -5.824 0.947 1 97.5 77 VAL B O 1
ATOM 1380 N N . ALA B 1 78 ? 2.932 -6.984 -0.259 1 95.94 78 ALA B N 1
ATOM 1381 C CA . ALA B 1 78 ? 3.973 -7.578 -1.094 1 95.94 78 ALA B CA 1
ATOM 1382 C C . ALA B 1 78 ? 4.773 -6.5 -1.818 1 95.94 78 ALA B C 1
ATOM 1384 O O . ALA B 1 78 ? 6 -6.59 -1.921 1 95.94 78 ALA B O 1
ATOM 1385 N N . CYS B 1 79 ? 4.098 -5.438 -2.287 1 96.44 79 CYS B N 1
ATOM 1386 C CA . CYS B 1 79 ? 4.77 -4.316 -2.936 1 96.44 79 CYS B CA 1
ATOM 1387 C C . CYS B 1 79 ? 5.711 -3.607 -1.969 1 96.44 79 CYS B C 1
ATOM 1389 O O . CYS B 1 79 ? 6.84 -3.268 -2.33 1 96.44 79 CYS B O 1
ATOM 1391 N N . ALA B 1 80 ? 5.195 -3.406 -0.752 1 95.94 80 ALA B N 1
ATOM 1392 C CA . ALA B 1 80 ? 6.012 -2.738 0.257 1 95.94 80 ALA B CA 1
ATOM 1393 C C . ALA B 1 80 ? 7.25 -3.564 0.592 1 95.94 80 ALA B C 1
ATOM 1395 O O . ALA B 1 80 ? 8.359 -3.025 0.682 1 95.94 80 ALA B O 1
ATOM 1396 N N . VAL B 1 81 ? 7.105 -4.859 0.729 1 92.94 81 VAL B N 1
ATOM 1397 C CA . VAL B 1 81 ? 8.195 -5.766 1.068 1 92.94 81 VAL B CA 1
ATOM 1398 C C . VAL B 1 81 ? 9.211 -5.797 -0.071 1 92.94 81 VAL B C 1
ATOM 1400 O O . VAL B 1 81 ? 10.422 -5.801 0.167 1 92.94 81 VAL B O 1
ATOM 1403 N N . TYR B 1 82 ? 8.711 -5.805 -1.253 1 92.19 82 TYR B N 1
ATOM 1404 C CA . TYR B 1 82 ? 9.57 -5.754 -2.432 1 92.19 82 TYR B CA 1
ATOM 1405 C C . TYR B 1 82 ? 10.445 -4.512 -2.416 1 92.19 82 TYR B C 1
ATOM 1407 O O . TYR B 1 82 ? 11.656 -4.598 -2.631 1 92.19 82 TYR B O 1
ATOM 1415 N N . GLN B 1 83 ? 9.852 -3.385 -2.141 1 92.12 83 GLN B N 1
ATOM 1416 C CA . GLN B 1 83 ? 10.586 -2.123 -2.145 1 92.12 83 GLN B CA 1
ATOM 1417 C C . GLN B 1 83 ? 11.586 -2.068 -0.997 1 92.12 83 GLN B C 1
ATOM 1419 O O . GLN B 1 83 ? 12.664 -1.48 -1.134 1 92.12 83 GLN B O 1
ATOM 1424 N N . GLN B 1 84 ? 11.258 -2.742 0.126 1 89.19 84 GLN B N 1
ATOM 1425 C CA . GLN B 1 84 ? 12.18 -2.812 1.254 1 89.19 84 GLN B CA 1
ATOM 1426 C C . GLN B 1 84 ? 13.406 -3.654 0.91 1 89.19 84 GLN B C 1
ATOM 1428 O O . GLN B 1 84 ? 14.523 -3.338 1.33 1 89.19 84 GLN B O 1
ATOM 1433 N N . ASN B 1 85 ? 13.172 -4.727 0.18 1 85.12 85 ASN B N 1
ATOM 1434 C CA . ASN B 1 85 ? 14.25 -5.645 -0.17 1 85.12 85 ASN B CA 1
ATOM 1435 C C . ASN B 1 85 ? 15.148 -5.066 -1.26 1 85.12 85 ASN B C 1
ATOM 1437 O O . ASN B 1 85 ? 16.344 -5.371 -1.315 1 85.12 85 ASN B O 1
ATOM 1441 N N . THR B 1 86 ? 14.586 -4.348 -2.135 1 79.19 86 THR B N 1
ATOM 1442 C CA . THR B 1 86 ? 15.383 -3.697 -3.17 1 79.19 86 THR B CA 1
ATOM 1443 C C . THR B 1 86 ? 16.266 -2.613 -2.566 1 79.19 86 THR B C 1
ATOM 1445 O O . THR B 1 86 ? 17.344 -2.316 -3.096 1 79.19 86 THR B O 1
ATOM 1448 N N . MET B 1 87 ? 15.828 -2.07 -1.454 1 67.94 87 MET B N 1
ATOM 1449 C CA . MET B 1 87 ? 16.625 -1.104 -0.706 1 67.94 87 MET B CA 1
ATOM 1450 C C . MET B 1 87 ? 17.812 -1.785 -0.034 1 67.94 87 MET B C 1
ATOM 1452 O O . MET B 1 87 ? 18.906 -1.211 0.046 1 67.94 87 MET B O 1
ATOM 1456 N N . GLN B 1 88 ? 17.547 -2.951 0.475 1 62.09 88 GLN B N 1
ATOM 1457 C CA . GLN B 1 88 ? 18.594 -3.666 1.205 1 62.09 88 GLN B CA 1
ATOM 1458 C C . GLN B 1 88 ? 19.594 -4.293 0.249 1 62.09 88 GLN B C 1
ATOM 1460 O O . GLN B 1 88 ? 20.781 -4.426 0.584 1 62.09 88 GLN B O 1
ATOM 1465 N N . ASP B 1 89 ? 19.109 -4.832 -0.883 1 59.25 89 ASP B N 1
ATOM 1466 C CA . ASP B 1 89 ? 20.031 -5.457 -1.831 1 59.25 89 ASP B CA 1
ATOM 1467 C C . ASP B 1 89 ? 20.984 -4.426 -2.436 1 59.25 89 ASP B C 1
ATOM 1469 O O . ASP B 1 89 ? 22.078 -4.773 -2.887 1 59.25 89 ASP B O 1
ATOM 1473 N N . ALA B 1 90 ? 20.672 -3.188 -2.414 1 54.12 90 ALA B N 1
ATOM 1474 C CA . ALA B 1 90 ? 21.609 -2.178 -2.9 1 54.12 90 ALA B CA 1
ATOM 1475 C C . ALA B 1 90 ? 22.734 -1.944 -1.897 1 54.12 90 ALA B C 1
ATOM 1477 O O . ALA B 1 90 ? 23.734 -1.312 -2.223 1 54.12 90 ALA B O 1
ATOM 1478 N N . THR B 1 91 ? 22.453 -2.328 -0.591 1 48.09 91 THR B N 1
ATOM 1479 C CA . THR B 1 91 ? 23.562 -2.232 0.35 1 48.09 91 THR B CA 1
ATOM 1480 C C . THR B 1 91 ? 24.5 -3.436 0.214 1 48.09 91 THR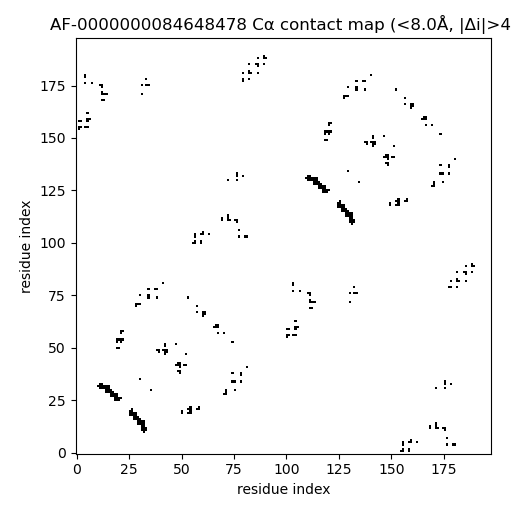 B C 1
ATOM 1482 O O . THR B 1 91 ? 24.062 -4.582 0.353 1 48.09 91 THR B O 1
ATOM 1485 N N . PRO B 1 92 ? 25.672 -3.354 -0.35 1 45.56 92 PRO B N 1
ATOM 1486 C CA . PRO B 1 92 ? 26.609 -4.465 -0.499 1 45.56 92 PRO B CA 1
ATOM 1487 C C . PRO B 1 92 ? 26.766 -5.289 0.776 1 45.56 92 PRO B C 1
ATOM 1489 O O . PRO B 1 92 ? 26.766 -4.734 1.878 1 45.56 92 PRO B O 1
ATOM 1492 N N . GLN B 1 93 ? 26.047 -6.375 0.887 1 47.06 93 GLN B N 1
ATOM 1493 C CA . GLN B 1 93 ? 26.375 -7.293 1.975 1 47.06 93 GLN B CA 1
ATOM 1494 C C . GLN B 1 93 ? 27.875 -7.312 2.246 1 47.06 93 GLN B C 1
ATOM 1496 O O . GLN B 1 93 ? 28.672 -7.512 1.33 1 47.06 93 GLN B O 1
ATOM 1501 N N . ARG B 1 94 ? 28.344 -6.641 3.229 1 42.44 94 ARG B N 1
ATOM 1502 C CA . ARG B 1 94 ? 29.75 -6.738 3.604 1 42.44 94 ARG B CA 1
ATOM 1503 C C . ARG B 1 94 ? 30.188 -8.195 3.732 1 42.44 94 ARG B C 1
ATOM 1505 O O . ARG B 1 94 ? 29.656 -8.938 4.555 1 42.44 94 ARG B O 1
ATOM 1512 N N . SER B 1 95 ? 30.562 -8.797 2.688 1 39.84 95 SER B N 1
ATOM 1513 C CA . SER B 1 95 ? 31.312 -10.039 2.803 1 39.84 95 SER B CA 1
ATOM 1514 C C . SER B 1 95 ? 32.312 -9.977 3.959 1 39.84 95 SER B C 1
ATOM 1516 O O . SER B 1 95 ? 33.219 -9.133 3.965 1 39.84 95 SER B O 1
ATOM 1518 N N . VAL B 1 96 ? 31.953 -10.164 5.227 1 43.97 96 VAL B N 1
ATOM 1519 C CA . VAL B 1 96 ? 32.938 -10.398 6.301 1 43.97 96 VAL B CA 1
ATOM 1520 C C . VAL B 1 96 ? 33.969 -11.422 5.84 1 43.97 96 VAL B C 1
ATOM 1522 O O . VAL B 1 96 ? 33.625 -12.531 5.441 1 43.97 96 VAL B O 1
ATOM 1525 N N . SER B 1 97 ? 34.969 -10.914 5.391 1 42.19 97 SER B N 1
ATOM 1526 C CA . SER B 1 97 ? 36.188 -11.711 5.156 1 42.19 97 SER B CA 1
ATOM 1527 C C . SER B 1 97 ? 36.5 -12.609 6.344 1 42.19 97 SER B C 1
ATOM 1529 O O . SER B 1 97 ? 36.688 -12.125 7.461 1 42.19 97 SER B O 1
ATOM 1531 N N . MET B 1 98 ? 35.906 -13.727 6.477 1 40.28 98 MET B N 1
ATOM 1532 C CA . MET B 1 98 ? 36.531 -14.711 7.355 1 40.28 98 MET B CA 1
ATOM 1533 C C . MET B 1 98 ? 38.031 -14.805 7.086 1 40.28 98 MET B C 1
ATOM 1535 O O . MET B 1 98 ? 38.438 -15.234 6.008 1 40.28 98 MET B O 1
ATOM 1539 N N . GLY B 1 99 ? 38.75 -13.82 7.57 1 28.47 99 GLY B N 1
ATOM 1540 C CA . GLY B 1 99 ? 40.156 -14.141 7.785 1 28.47 99 GLY B CA 1
ATOM 1541 C C . GLY B 1 99 ? 40.344 -15.234 8.82 1 28.47 99 GLY B C 1
ATOM 1542 O O . GLY B 1 99 ? 39.562 -15.367 9.758 1 28.47 99 GLY B O 1
#

Sequence (198 aa):
MCYMYASTDPSRYECTTRSVRLQGCVTSVRLENEFWEILEQIASGQQLSTAQFISQLHGEVFASRGEVPNLASLLRVACAVYQQNTMQDATPQRSVSMGMCYMYASTDPSRYECTTRSVRLQGCVTSVRLENEFWEILEQIASGQQLSTAQFISQLHGEVFASRGEVPNLASLLRVACAVYQQNTMQDATPQRSVSMG

Secondary structure (DSSP, 8-state):
-HHHHHTS-GGGG-EEEEEEEETTEEEEEEEEHHHHHHHHHHHHHTT--HHHHHHHHHHHHHHHHS--S-HHHHHHHHHHHHHHHHHHHTS--------/-HHHHHTS-GGGG-EEEEEEEETTEEEEEEEEHHHHHHHHHHHHHTT--HHHHHHHHHHHHHHHHS--S-HHHHHHHHHHHHHHHHHHHTS--------

Solvent-accessible surface area (backbone atoms only — not comparable to full-atom values): 11155 Å² total; per-residue (Å²): 119,60,55,69,55,42,67,52,60,67,67,41,37,36,70,46,76,46,79,34,62,46,95,88,40,79,42,82,43,65,41,35,42,47,53,52,53,46,42,41,53,57,12,52,76,68,76,35,52,46,52,55,41,51,31,52,40,50,49,49,30,28,72,75,66,72,54,69,92,49,62,58,40,45,52,52,42,40,47,51,52,50,41,52,49,57,38,52,67,70,46,74,73,76,75,73,72,84,120,120,60,55,70,54,42,67,51,60,65,66,40,37,36,70,46,77,45,79,34,61,45,96,88,39,79,41,80,44,64,40,35,42,49,55,53,53,46,44,42,51,57,13,52,75,68,75,35,52,47,52,54,41,51,30,51,40,50,50,50,29,28,71,74,65,72,54,71,92,49,61,59,40,45,52,50,42,39,46,51,51,49,41,54,47,58,38,51,67,69,46,74,74,74,76,74,74,84,120

Radius of gyration: 18.35 Å; Cα contacts (8 Å, |Δi|>4): 233; chains: 2; bounding box: 52×47×33 Å

Foldseek 3Di:
DVVVVVPDDPQQQDKDWDWADAPNDIDIEIGGNVLLVLLCVVQVVVPHHSRRSLNVVLVVCCVVPVDDPDSNVVSSVVSVVVVVVVVVVVVPPPPPPPD/DVVVVVPDDPQQQDKDWDWAAAPNDIDIEIGGNVLLVLLCVVQVVVPHHSRRSLNVVLVVCCVVPVDDPDSNVVSSVVSVVVVVVVVVVVVPPPPPPPD

Organism: NCBI:txid1178482

Nearest PDB structures (foldseek):
  3kk4-assembly2_D  TM=9.118E-01  e=4.864E-08  Bordetella pertussis Tohama I
  1u9p-assembly1_A  TM=6.269E-01  e=8.339E-02  Escherichia coli
  8b3i-assembly1_e  TM=5.680E-01  e=6.510E+00  Homo sapiens
  8tl8-assembly1_A  TM=3.572E-01  e=2.054E+00  Orthoreovirus
  7ux1-assembly1_A  TM=2.667E-01  e=3.017E+00  Escherichia coli K-12